Protein AF-A0A368LHA2-F1 (afdb_monomer_lite)

Organism: NCBI:txid673372

Radius of gyration: 25.34 Å; chains: 1; bounding box: 66×36×79 Å

pLDDT: mean 73.06, std 20.91, range [25.22, 96.25]

Sequence (315 aa):
MRYFFTMACIIWTFSPPAYSVEMVDNSHNTLGVKIYSWVGAKHDIASYQYDQNFVPINKSNNKEKPLSAKAEEKGTLPTPTAEWMVNEPAAWHIVIAVPTWFTKGTQIPKLNIPNLITTQRALTPNKMSNRVNGQTWTYQLWDIPLFMTQDGLYHIPSMPIDVHVADPKGGEPHTIRLWTKEEWVGVKYPTEQLSSSSHWIAAPKASLNEDWQVSQSSLHVGDSITRTITLRAQDTLAVMLPNPSDVILNEAYQAYVSPSQKQDSQDRGIFSASRIEKTTYVLQKGGINVSSCWGALVEHTVAIIRIVAFASKDI

Secondary structure (DSSP, 8-state):
-----------EEEPPP---PPP------TT--EEEEEEEESS-GGGSEE-TT--EEEEETTEEEE--PPP--BTBSPPPSEEEETT-EEEEEEEEEESS-B-S--B-PPP--TTEEE--TT-PPEEEEEEETTEEEEEEEEEEEEEE-SSEEEEE---EEEEEE--TTS-SPEEEEEEPPPEEEEEE-SSTT--TTS-EEE-SSEEEEEEEEES-SS--TT-EEEEEEEEEEESS-TTTSPP------BTTEEEEEPPPEEEEEEETTEEEEEEEEEEEEEE--S---HHHHHHHHHTT-----EEEEE-----

Structure (mmCIF, N/CA/C/O backbone):
data_AF-A0A368LHA2-F1
#
_entry.id   AF-A0A368LHA2-F1
#
loop_
_atom_site.group_PDB
_atom_site.id
_atom_site.type_symbol
_atom_site.label_atom_id
_atom_site.label_alt_id
_atom_site.label_comp_id
_atom_site.label_asym_id
_atom_site.label_entity_id
_atom_site.label_seq_id
_atom_site.pdbx_PDB_ins_code
_atom_site.Cartn_x
_atom_site.Cartn_y
_atom_site.Cartn_z
_atom_site.occupancy
_atom_site.B_iso_or_equiv
_atom_site.auth_seq_id
_atom_site.auth_comp_id
_atom_site.auth_asym_id
_atom_site.auth_atom_id
_atom_site.pdbx_PDB_model_num
ATOM 1 N N . MET A 1 1 ? 26.666 13.762 -21.390 1.00 31.00 1 MET A N 1
ATOM 2 C CA . MET A 1 1 ? 25.841 14.936 -21.751 1.00 31.00 1 MET A CA 1
ATOM 3 C C . MET A 1 1 ? 24.450 14.658 -21.187 1.00 31.00 1 MET A C 1
ATOM 5 O O . MET A 1 1 ? 23.898 13.624 -21.527 1.00 31.00 1 MET A O 1
ATOM 9 N N . ARG A 1 2 ? 23.956 15.445 -20.218 1.00 25.22 2 ARG A N 1
ATOM 10 C CA . ARG A 1 2 ? 22.624 15.230 -19.614 1.00 25.22 2 ARG A CA 1
ATOM 11 C C . ARG A 1 2 ? 21.574 15.816 -20.556 1.00 25.22 2 ARG A C 1
ATOM 13 O O . ARG A 1 2 ? 21.548 17.031 -20.724 1.00 25.22 2 ARG A O 1
ATOM 20 N N . TYR A 1 3 ? 20.749 14.976 -21.167 1.00 33.25 3 TYR A N 1
ATOM 21 C CA . TYR A 1 3 ? 19.630 15.423 -21.993 1.00 33.25 3 TYR A CA 1
ATOM 22 C C . TYR A 1 3 ? 18.347 15.324 -21.171 1.00 33.25 3 TYR A C 1
ATOM 24 O O . TYR A 1 3 ? 17.948 14.236 -20.771 1.00 33.25 3 TYR A O 1
ATOM 32 N N . PHE A 1 4 ? 17.725 16.466 -20.885 1.00 26.06 4 PHE A N 1
ATOM 33 C CA . PHE A 1 4 ? 16.401 16.511 -20.274 1.00 26.06 4 PHE A CA 1
ATOM 34 C C . PHE A 1 4 ? 15.361 16.380 -21.388 1.00 26.06 4 PHE A C 1
ATOM 36 O O . PHE A 1 4 ? 15.166 17.317 -22.158 1.00 26.06 4 PHE A O 1
ATOM 43 N N . PHE A 1 5 ? 14.706 15.225 -21.487 1.00 31.03 5 PHE A N 1
ATOM 44 C CA . PHE A 1 5 ? 13.494 15.093 -22.290 1.00 31.03 5 PHE A CA 1
ATOM 45 C C . PHE A 1 5 ? 12.286 15.416 -21.412 1.00 31.03 5 PHE A C 1
ATOM 47 O O . PHE A 1 5 ? 12.008 14.728 -20.430 1.00 31.03 5 PHE A O 1
ATOM 54 N N . THR A 1 6 ? 11.566 16.480 -21.759 1.00 27.31 6 THR A N 1
ATOM 55 C CA . THR A 1 6 ? 10.277 16.799 -21.144 1.00 27.31 6 THR A CA 1
ATOM 56 C C . THR A 1 6 ? 9.224 15.909 -21.796 1.00 27.31 6 THR A C 1
ATOM 58 O O . THR A 1 6 ? 8.762 16.181 -22.901 1.00 27.31 6 THR A O 1
ATOM 61 N N . MET A 1 7 ? 8.885 14.801 -21.143 1.00 34.41 7 MET A N 1
ATOM 62 C CA . MET A 1 7 ? 7.824 13.908 -21.601 1.00 34.41 7 MET A CA 1
ATOM 63 C C . MET A 1 7 ? 6.475 14.639 -21.534 1.00 34.41 7 MET A C 1
ATOM 65 O O . MET A 1 7 ? 6.160 15.270 -20.521 1.00 34.41 7 MET A O 1
ATOM 69 N N . ALA A 1 8 ? 5.683 14.572 -22.608 1.00 29.70 8 ALA A N 1
ATOM 70 C CA . ALA A 1 8 ? 4.326 15.109 -22.634 1.00 29.70 8 ALA A CA 1
ATOM 71 C C . ALA A 1 8 ? 3.442 14.288 -21.682 1.00 29.70 8 ALA A C 1
ATOM 73 O O . ALA A 1 8 ? 2.913 13.234 -22.028 1.00 29.70 8 ALA A O 1
ATOM 74 N N . CYS A 1 9 ? 3.338 14.761 -20.445 1.00 33.78 9 CYS A N 1
ATOM 75 C CA . CYS A 1 9 ? 2.480 14.201 -19.421 1.00 33.78 9 CYS A CA 1
ATOM 76 C C . CYS A 1 9 ? 1.053 14.706 -19.664 1.00 33.78 9 CYS A C 1
ATOM 78 O O . CYS A 1 9 ? 0.768 15.883 -19.441 1.00 33.78 9 CYS A O 1
ATOM 80 N N . ILE A 1 10 ? 0.153 13.844 -20.143 1.00 37.38 10 ILE A N 1
ATOM 81 C CA . ILE A 1 10 ? -1.279 14.159 -20.113 1.00 37.38 10 ILE A CA 1
ATOM 82 C C . ILE A 1 10 ? -1.743 13.904 -18.683 1.00 37.38 10 ILE A C 1
ATOM 84 O O . ILE A 1 10 ? -2.081 12.777 -18.328 1.00 37.38 10 ILE A O 1
ATOM 88 N N . ILE A 1 11 ? -1.690 14.952 -17.863 1.00 35.47 11 ILE A N 1
ATOM 89 C CA . ILE A 1 11 ? -2.175 14.931 -16.486 1.00 35.47 11 ILE A CA 1
ATOM 90 C C . ILE A 1 11 ? -3.696 15.006 -16.542 1.00 35.47 11 ILE A C 1
ATOM 92 O O . ILE A 1 11 ? -4.266 16.057 -16.831 1.00 35.47 11 ILE A O 1
ATOM 96 N N . TRP A 1 12 ? -4.353 13.893 -16.248 1.00 39.59 12 TRP A N 1
ATOM 97 C CA . TRP A 1 12 ? -5.770 13.915 -15.916 1.00 39.59 12 TRP A CA 1
ATOM 98 C C . TRP A 1 12 ? -5.893 14.163 -14.422 1.00 39.59 12 TRP A C 1
ATOM 100 O O . TRP A 1 12 ? -5.364 13.375 -13.643 1.00 39.59 12 TRP A O 1
ATOM 110 N N . THR A 1 13 ? -6.554 15.251 -14.033 1.00 34.59 13 THR A N 1
ATOM 111 C CA . THR A 1 13 ? -6.922 15.517 -12.643 1.00 34.59 13 THR A CA 1
ATOM 112 C C . THR A 1 13 ? -8.331 14.992 -12.406 1.00 34.59 13 THR A C 1
ATOM 114 O O . THR A 1 13 ? -9.313 15.561 -12.878 1.00 34.59 13 THR A O 1
ATOM 117 N N . PHE A 1 14 ? -8.442 13.892 -11.669 1.00 40.28 14 PHE A N 1
ATOM 118 C CA . PHE A 1 14 ? -9.734 13.408 -11.190 1.00 40.28 14 PHE A CA 1
ATOM 119 C C . PHE A 1 14 ? -9.928 13.839 -9.739 1.00 40.28 14 PHE A C 1
ATOM 121 O O . PHE A 1 14 ? -8.996 13.801 -8.931 1.00 40.28 14 PHE A O 1
ATOM 128 N N . SER A 1 15 ? -11.140 14.296 -9.417 1.00 35.03 15 SER A N 1
ATOM 129 C CA . SER A 1 15 ? -11.523 14.492 -8.021 1.00 35.03 15 SER A CA 1
ATOM 130 C C . SER A 1 15 ? -11.542 13.116 -7.351 1.00 35.03 15 SER A C 1
ATOM 132 O O . SER A 1 15 ? -12.084 12.195 -7.970 1.00 35.03 15 SER A O 1
ATOM 134 N N . PRO A 1 16 ? -10.966 12.957 -6.144 1.00 41.00 16 PRO A N 1
ATOM 135 C CA . PRO A 1 16 ? -11.084 11.706 -5.412 1.00 41.00 16 PRO A CA 1
ATOM 136 C C . PRO A 1 16 ? -12.566 11.337 -5.309 1.00 41.00 16 PRO A C 1
ATOM 138 O O . PRO A 1 16 ? -13.405 12.237 -5.146 1.00 41.00 16 PRO A O 1
ATOM 141 N N . PRO A 1 17 ? -12.911 10.052 -5.446 1.00 42.66 17 PRO A N 1
ATOM 142 C CA . PRO A 1 17 ? -14.299 9.649 -5.413 1.00 42.66 17 PRO A CA 1
ATOM 143 C C . PRO A 1 17 ? -14.968 10.087 -4.114 1.00 42.66 17 PRO A C 1
ATOM 145 O O . PRO A 1 17 ? -14.353 10.159 -3.050 1.00 42.66 17 PRO A O 1
ATOM 148 N N . ALA A 1 18 ? -16.250 10.432 -4.211 1.00 36.88 18 ALA A N 1
ATOM 149 C CA . ALA A 1 18 ? -17.039 10.761 -3.038 1.00 36.88 18 ALA A CA 1
ATOM 150 C C . ALA A 1 18 ? -17.119 9.517 -2.141 1.00 36.88 18 ALA A C 1
ATOM 152 O O . ALA A 1 18 ? -17.765 8.534 -2.491 1.00 36.88 18 ALA A O 1
ATOM 153 N N . TYR A 1 19 ? -16.447 9.558 -0.993 1.00 43.75 19 TYR A N 1
ATOM 154 C CA . TYR A 1 19 ? -16.456 8.464 -0.029 1.00 43.75 19 TYR A CA 1
ATOM 155 C C . TYR A 1 19 ? -17.813 8.388 0.677 1.00 43.75 19 TYR A C 1
ATOM 157 O O . TYR A 1 19 ? -18.268 9.377 1.261 1.00 43.75 19 TYR A O 1
ATOM 165 N N . SER A 1 20 ? -18.438 7.211 0.687 1.00 36.72 20 SER A N 1
ATOM 166 C CA . SER A 1 20 ? -19.465 6.885 1.674 1.00 36.72 20 SER A CA 1
ATOM 167 C C . SER A 1 20 ? -18.874 5.913 2.687 1.00 36.72 20 SER A C 1
ATOM 169 O O . SER A 1 20 ? -18.621 4.759 2.367 1.00 36.72 20 SER A O 1
ATOM 171 N N . VAL A 1 21 ? -18.642 6.381 3.909 1.00 42.34 21 VAL A N 1
ATOM 172 C CA . VAL A 1 21 ? -18.292 5.511 5.038 1.00 42.34 21 VAL A CA 1
ATOM 173 C C . VAL A 1 21 ? -19.596 5.027 5.637 1.00 42.34 21 VAL A C 1
ATOM 175 O O . VAL A 1 21 ? -20.436 5.843 6.008 1.00 42.34 21 VAL A O 1
ATOM 178 N N . GLU A 1 22 ? -19.803 3.717 5.685 1.00 41.38 22 GLU A N 1
ATOM 179 C CA . GLU A 1 22 ? -21.005 3.156 6.286 1.00 41.38 22 GLU A CA 1
ATOM 180 C C . GLU A 1 22 ? -20.710 2.684 7.706 1.00 41.38 22 GLU A C 1
ATOM 182 O O . GLU A 1 22 ? -19.887 1.800 7.939 1.00 41.38 22 GLU A O 1
ATOM 187 N N . MET A 1 23 ? -21.410 3.273 8.673 1.00 39.34 23 MET A N 1
ATOM 188 C CA . MET A 1 23 ? -21.297 2.863 10.065 1.00 39.34 23 MET A CA 1
ATOM 189 C C . MET A 1 23 ? -21.816 1.441 10.268 1.00 39.34 23 MET A C 1
ATOM 191 O O . MET A 1 23 ? -22.842 1.048 9.707 1.00 39.34 23 MET A O 1
ATOM 195 N N . VAL A 1 24 ? -21.148 0.694 11.142 1.00 43.75 24 VAL A N 1
ATOM 196 C CA . VAL A 1 24 ? -21.745 -0.471 11.795 1.00 43.75 24 VAL A CA 1
ATOM 197 C C . VAL A 1 24 ? -21.610 -0.289 13.283 1.00 43.75 24 VAL A C 1
ATOM 199 O O . VAL A 1 24 ? -20.502 -0.228 13.807 1.00 43.75 24 VAL A O 1
ATOM 202 N N . ASP A 1 25 ? -22.751 -0.208 13.954 1.00 43.41 25 ASP A N 1
ATOM 203 C CA . ASP A 1 25 ? -22.800 -0.396 15.391 1.00 43.41 25 ASP A CA 1
ATOM 204 C C . ASP A 1 25 ? -22.776 -1.900 15.683 1.00 43.41 25 ASP A C 1
ATOM 206 O O . ASP A 1 25 ? -23.749 -2.606 15.432 1.00 43.41 25 ASP A O 1
ATOM 210 N N . ASN A 1 26 ? -21.645 -2.392 16.188 1.00 48.62 26 ASN A N 1
ATOM 211 C CA . ASN A 1 26 ? -21.480 -3.771 16.652 1.00 48.62 26 ASN A CA 1
ATOM 212 C C . ASN A 1 26 ? -21.538 -3.844 18.191 1.00 48.62 26 ASN A C 1
ATOM 214 O O . ASN A 1 26 ? -20.716 -4.499 18.835 1.00 48.62 26 ASN A O 1
ATOM 218 N N . SER A 1 27 ? -22.526 -3.176 18.798 1.00 42.41 27 SER A N 1
ATOM 219 C CA . SER A 1 27 ? -22.753 -3.058 20.251 1.00 42.41 27 SER A CA 1
ATOM 220 C C . SER A 1 27 ? -23.125 -4.359 20.989 1.00 42.41 27 SER A C 1
ATOM 222 O O . SER A 1 27 ? -23.515 -4.322 22.155 1.00 42.41 27 SER A O 1
ATOM 224 N N . HIS A 1 28 ? -22.937 -5.539 20.390 1.00 46.00 28 HIS A N 1
ATOM 225 C CA . HIS A 1 28 ? -23.236 -6.833 21.023 1.00 46.00 28 HIS A CA 1
ATOM 226 C C . HIS A 1 28 ? -22.226 -7.281 22.100 1.00 46.00 28 HIS A C 1
ATOM 228 O O . HIS A 1 28 ? -22.359 -8.376 22.645 1.00 46.00 28 HIS A O 1
ATOM 234 N N . ASN A 1 29 ? -21.228 -6.460 22.440 1.00 54.31 29 ASN A N 1
ATOM 235 C CA . ASN A 1 29 ? -20.247 -6.783 23.474 1.00 54.31 29 ASN A CA 1
ATOM 236 C C . ASN A 1 29 ? -20.564 -6.111 24.823 1.00 54.31 29 ASN A C 1
ATOM 238 O O . ASN A 1 29 ? -20.613 -4.886 24.937 1.00 54.31 29 ASN A O 1
ATOM 242 N N . THR A 1 30 ? -20.672 -6.925 25.875 1.00 55.94 30 THR A N 1
ATOM 243 C CA . THR A 1 30 ? -20.947 -6.524 27.266 1.00 55.94 30 THR A CA 1
ATOM 244 C C . THR A 1 30 ? -19.861 -5.648 27.903 1.00 55.94 30 THR A C 1
ATOM 246 O O . THR A 1 30 ? -20.128 -4.992 28.907 1.00 55.94 30 THR A O 1
ATOM 249 N N . LEU A 1 31 ? -18.656 -5.591 27.325 1.00 69.44 31 LEU A N 1
ATOM 250 C CA . LEU A 1 31 ? -17.546 -4.745 27.789 1.00 69.44 31 LEU A CA 1
ATOM 251 C C . LEU A 1 31 ? -17.513 -3.353 27.134 1.00 69.44 31 LEU A C 1
ATOM 253 O O . LEU A 1 31 ? -16.580 -2.587 27.370 1.00 69.44 31 LEU A O 1
ATOM 257 N N . GLY A 1 32 ? -18.503 -3.018 26.298 1.00 76.56 32 GLY A N 1
ATOM 258 C CA . GLY A 1 32 ? -18.611 -1.702 25.662 1.00 76.56 32 GLY A CA 1
ATOM 259 C C . GLY A 1 32 ? -17.531 -1.412 24.617 1.00 76.56 32 GLY A C 1
ATOM 260 O O . GLY A 1 32 ? -17.339 -0.257 24.252 1.00 76.56 32 GLY A O 1
ATOM 261 N N . VAL A 1 33 ? -16.811 -2.430 24.137 1.00 83.44 33 VAL A N 1
ATOM 262 C CA . VAL A 1 33 ? -15.829 -2.273 23.055 1.00 83.44 33 VAL A CA 1
ATOM 263 C C . VAL A 1 33 ? -16.547 -2.071 21.730 1.00 83.44 33 VAL A C 1
ATOM 265 O O . VAL A 1 33 ? -17.478 -2.811 21.415 1.00 83.44 33 VAL A O 1
ATOM 268 N N . LYS A 1 34 ? -16.084 -1.095 20.952 1.00 82.50 34 LYS A N 1
ATOM 269 C CA . LYS A 1 34 ? -16.661 -0.735 19.656 1.00 82.50 34 LYS A CA 1
ATOM 270 C C . LYS A 1 34 ? -15.646 -0.939 18.541 1.00 82.50 34 LYS A C 1
ATOM 272 O O . LYS A 1 34 ? -14.444 -0.761 18.748 1.00 82.50 34 LYS A O 1
ATOM 277 N N . ILE A 1 35 ? -16.151 -1.280 17.363 1.00 83.56 35 ILE A N 1
ATOM 278 C CA . ILE A 1 35 ? -15.383 -1.352 16.124 1.00 83.56 35 ILE A CA 1
ATOM 279 C C . ILE A 1 35 ? -16.116 -0.582 15.033 1.00 83.56 35 ILE A C 1
ATOM 281 O O . ILE A 1 35 ? -17.335 -0.678 14.922 1.00 83.56 35 ILE A O 1
ATOM 285 N N . TYR A 1 36 ? -15.358 0.142 14.223 1.00 80.75 36 TYR A N 1
ATOM 286 C CA . TYR A 1 36 ? -15.826 0.790 13.008 1.00 80.75 36 TYR A CA 1
ATOM 287 C C . TYR A 1 36 ? -14.874 0.423 11.876 1.00 80.75 36 TYR A C 1
ATOM 289 O O . TYR A 1 36 ? -13.666 0.333 12.100 1.00 80.75 36 TYR A O 1
ATOM 297 N N . SER A 1 37 ? -15.396 0.207 10.672 1.00 83.44 37 SER A N 1
ATOM 298 C CA . SER A 1 37 ? -14.565 -0.117 9.514 1.00 83.44 37 SER A CA 1
ATOM 299 C C . SER A 1 37 ? -15.171 0.391 8.218 1.00 83.44 37 SER A C 1
ATOM 301 O O . SER A 1 37 ? -16.387 0.291 8.063 1.00 83.44 37 SER A O 1
ATOM 303 N N . TRP A 1 38 ? -14.339 0.865 7.295 1.00 81.31 38 TRP A N 1
ATOM 304 C CA . TRP A 1 38 ? -14.767 1.299 5.962 1.00 81.31 38 TRP A CA 1
ATOM 305 C C . TRP A 1 38 ? -13.600 1.352 4.978 1.00 81.31 38 TRP A C 1
ATOM 307 O O . TRP A 1 38 ? -12.440 1.404 5.393 1.00 81.31 38 TRP A O 1
ATOM 317 N N . VAL A 1 39 ? -13.895 1.409 3.682 1.00 82.12 39 VAL A N 1
ATOM 318 C CA . VAL A 1 39 ? -12.925 1.758 2.644 1.00 82.12 39 VAL A CA 1
ATOM 319 C C . VAL A 1 39 ? -12.990 3.241 2.327 1.00 82.12 39 VAL A C 1
ATOM 321 O O . VAL A 1 39 ? -14.046 3.807 2.053 1.00 82.12 39 VAL A O 1
ATOM 324 N N . GLY A 1 40 ? -11.836 3.895 2.367 1.00 77.31 40 GLY A N 1
ATOM 325 C CA . GLY A 1 40 ? -11.707 5.323 2.112 1.00 77.31 40 GLY A CA 1
ATOM 326 C C . GLY A 1 40 ? -10.385 5.672 1.448 1.00 77.31 40 GLY A C 1
ATOM 327 O O . GLY A 1 40 ? -9.568 4.793 1.163 1.00 77.31 40 GLY A O 1
ATOM 328 N N . ALA A 1 41 ? -10.207 6.971 1.183 1.00 73.75 41 ALA A N 1
ATOM 329 C CA . ALA A 1 41 ? -8.951 7.563 0.722 1.00 73.75 41 ALA A CA 1
ATOM 330 C C . ALA A 1 41 ? -7.782 6.990 1.516 1.00 73.75 41 ALA A C 1
ATOM 332 O O . ALA A 1 41 ? -7.860 6.941 2.745 1.00 73.75 41 ALA A O 1
ATOM 333 N N . LYS A 1 42 ? -6.657 6.679 0.867 1.00 68.81 42 LYS A N 1
ATOM 334 C CA . LYS A 1 42 ? -5.398 6.524 1.599 1.00 68.81 42 LYS A CA 1
ATOM 335 C C . LYS A 1 42 ? -4.964 7.895 2.145 1.00 68.81 42 LYS A C 1
ATOM 337 O O . LYS A 1 42 ? -4.172 8.610 1.539 1.00 68.81 42 LYS A O 1
ATOM 342 N N . HIS A 1 43 ? -5.538 8.282 3.275 1.00 65.69 43 HIS A N 1
ATOM 343 C CA . HIS A 1 43 ? -5.209 9.455 4.081 1.00 65.69 43 HIS A CA 1
ATOM 344 C C . HIS A 1 43 ? -4.943 8.992 5.510 1.00 65.69 43 HIS A C 1
ATOM 346 O O . HIS A 1 43 ? -5.422 7.930 5.905 1.00 65.69 43 HIS A O 1
ATOM 352 N N . ASP A 1 44 ? -4.197 9.785 6.280 1.00 60.72 44 ASP A N 1
ATOM 353 C CA . ASP A 1 44 ? -3.989 9.489 7.695 1.00 60.72 44 ASP A CA 1
ATOM 354 C C . ASP A 1 44 ? -5.340 9.500 8.414 1.00 60.72 44 ASP A C 1
ATOM 356 O O . ASP A 1 44 ? -5.978 10.546 8.561 1.00 60.72 44 ASP A O 1
ATOM 360 N N . ILE A 1 45 ? -5.787 8.335 8.871 1.00 64.50 45 ILE A N 1
ATOM 361 C CA . ILE A 1 45 ? -7.041 8.183 9.610 1.00 64.50 45 ILE A CA 1
ATOM 362 C C . ILE A 1 45 ? -7.080 9.026 10.888 1.00 64.50 45 ILE A C 1
ATOM 364 O O . ILE A 1 45 ? -8.159 9.388 11.365 1.00 64.50 45 ILE A O 1
ATOM 368 N N . ALA A 1 46 ? -5.915 9.383 11.438 1.00 57.22 46 ALA A N 1
ATOM 369 C CA . ALA A 1 46 ? -5.824 10.269 12.589 1.00 57.22 46 ALA A CA 1
ATOM 370 C C . ALA A 1 46 ? -6.210 11.720 12.255 1.00 57.22 46 ALA A C 1
ATOM 372 O O . ALA A 1 46 ? -6.579 12.464 13.160 1.00 57.22 46 ALA A O 1
ATOM 373 N N . SER A 1 47 ? -6.173 12.122 10.979 1.00 58.75 47 SER A N 1
ATOM 374 C CA . SER A 1 47 ? -6.597 13.461 10.544 1.00 58.75 47 SER A CA 1
ATOM 375 C C . SER A 1 47 ? -8.122 13.624 10.455 1.00 58.75 47 SER A C 1
ATOM 377 O O . SER A 1 47 ? -8.624 14.752 10.416 1.00 58.75 47 SER A O 1
ATOM 379 N N . TYR A 1 48 ? -8.877 12.517 10.445 1.00 63.28 48 TYR A N 1
ATOM 380 C CA . TYR A 1 48 ? -10.333 12.570 10.352 1.00 63.28 48 TYR A CA 1
ATOM 381 C C . TYR A 1 48 ? -10.929 13.270 11.575 1.00 63.28 48 TYR A C 1
ATOM 383 O O . TYR A 1 48 ? -10.459 13.138 12.704 1.00 63.28 48 TYR A O 1
ATOM 391 N N . GLN A 1 49 ? -11.998 14.028 11.338 1.00 63.38 49 GLN A N 1
ATOM 392 C CA . GLN A 1 49 ? -12.802 14.583 12.417 1.00 63.38 49 GLN A CA 1
ATOM 393 C C . GLN A 1 49 ? -13.747 13.502 12.922 1.00 63.38 49 GLN A C 1
ATOM 395 O O . GLN A 1 49 ? -14.345 12.767 12.137 1.00 63.38 49 GLN A O 1
ATOM 400 N N . TYR A 1 50 ? -13.901 13.441 14.234 1.00 68.31 50 TYR A N 1
ATOM 401 C CA . TYR A 1 50 ? -14.751 12.476 14.903 1.00 68.31 50 TYR A CA 1
ATOM 402 C C . TYR A 1 50 ? -15.792 13.218 15.733 1.00 68.31 50 TYR A C 1
ATOM 404 O O . TYR A 1 50 ? -15.492 14.259 16.322 1.00 68.31 50 TYR A O 1
ATOM 412 N N . ASP A 1 51 ? -17.014 12.697 15.772 1.00 64.50 51 ASP A N 1
ATOM 413 C CA . ASP A 1 51 ? -18.020 13.188 16.700 1.00 64.50 51 ASP A CA 1
ATOM 414 C C . ASP A 1 51 ? -17.677 12.792 18.148 1.00 64.50 51 ASP A C 1
ATOM 416 O O . ASP A 1 51 ? -16.677 12.135 18.454 1.00 64.50 51 ASP A O 1
ATOM 420 N N . GLN A 1 52 ? -18.554 13.178 19.067 1.00 61.25 52 GLN A N 1
ATOM 421 C CA . GLN A 1 52 ? -18.413 12.918 20.501 1.00 61.25 52 GLN A CA 1
ATOM 422 C C . GLN A 1 52 ? -18.395 11.415 20.832 1.00 61.25 52 GLN A C 1
ATOM 424 O O . GLN A 1 52 ? -17.849 11.025 21.856 1.00 61.25 52 GLN A O 1
ATOM 429 N N . ASN A 1 53 ? -18.967 10.569 19.972 1.00 57.84 53 ASN A N 1
ATOM 430 C CA . ASN A 1 53 ? -19.003 9.111 20.093 1.00 57.84 53 ASN A CA 1
ATOM 431 C C . ASN A 1 53 ? -17.900 8.414 19.278 1.00 57.84 53 ASN A C 1
ATOM 433 O O . ASN A 1 53 ? -17.882 7.181 19.189 1.00 57.84 53 ASN A O 1
ATOM 437 N N . PHE A 1 54 ? -16.979 9.198 18.716 1.00 59.19 54 PHE A N 1
ATOM 438 C CA . PHE A 1 54 ? -15.910 8.770 17.827 1.00 59.19 54 PHE A CA 1
ATOM 439 C C . PHE A 1 54 ? -16.359 8.095 16.535 1.00 59.19 54 PHE A C 1
ATOM 441 O O . PHE A 1 54 ? -15.668 7.245 15.975 1.00 59.19 54 PHE A O 1
ATOM 448 N N . VAL A 1 55 ? -17.502 8.532 16.026 1.00 59.69 55 VAL A N 1
ATOM 449 C CA . VAL A 1 55 ? -17.910 8.289 14.650 1.00 59.69 55 VAL A CA 1
ATOM 450 C C . VAL A 1 55 ? -17.176 9.284 13.748 1.00 59.69 55 VAL A C 1
ATOM 452 O O . VAL A 1 55 ? -17.259 10.487 14.005 1.00 59.69 55 VAL A O 1
ATOM 455 N N . PRO A 1 56 ? -16.471 8.843 12.691 1.00 56.66 56 PRO A N 1
ATOM 456 C CA . PRO A 1 56 ? -15.889 9.767 11.726 1.00 56.66 56 PRO A CA 1
ATOM 457 C C . PRO A 1 56 ? -16.994 10.588 11.038 1.00 56.66 56 PRO A C 1
ATOM 459 O O . PRO A 1 56 ? -18.002 10.050 10.575 1.00 56.66 56 PRO A O 1
ATOM 462 N N . ILE A 1 57 ? -16.809 11.906 10.966 1.00 59.66 57 ILE A N 1
ATOM 463 C CA . ILE A 1 57 ? -17.767 12.865 10.399 1.00 59.66 57 ILE A CA 1
ATOM 464 C C . ILE A 1 57 ? -17.106 13.740 9.336 1.00 59.66 57 ILE A C 1
ATOM 466 O O . ILE A 1 57 ? -15.918 14.050 9.407 1.00 59.66 57 ILE A O 1
ATOM 470 N N . ASN A 1 58 ? -17.899 14.200 8.365 1.00 50.53 58 ASN A N 1
ATOM 471 C CA . ASN A 1 58 ? -17.464 15.217 7.409 1.00 50.53 58 ASN A CA 1
ATOM 472 C C . ASN A 1 58 ? -18.095 16.576 7.766 1.00 50.53 58 ASN A C 1
ATOM 474 O O . ASN A 1 58 ? -19.316 16.671 7.913 1.00 50.53 58 ASN A O 1
ATOM 478 N N . LYS A 1 59 ? -17.284 17.639 7.890 1.00 41.62 59 LYS A N 1
ATOM 479 C CA . LYS A 1 59 ? -17.772 19.019 8.058 1.00 41.62 59 LYS A CA 1
ATOM 480 C C . LYS A 1 59 ? -18.039 19.637 6.688 1.00 41.62 59 LYS A C 1
ATOM 482 O O . LYS A 1 59 ? -17.226 20.376 6.145 1.00 41.62 59 LYS A O 1
ATOM 487 N N . SER A 1 60 ? -19.217 19.362 6.138 1.00 40.88 60 SER A N 1
ATOM 488 C CA . SER A 1 60 ? -19.748 20.092 4.986 1.00 40.88 60 SER A CA 1
ATOM 489 C C . SER A 1 60 ? -20.711 21.174 5.487 1.00 40.88 60 SER A C 1
ATOM 491 O O . SER A 1 60 ? -21.691 20.869 6.162 1.00 40.88 60 SER A O 1
ATOM 493 N N . ASN A 1 61 ? -20.434 22.449 5.185 1.00 34.78 61 ASN A N 1
ATOM 494 C CA . ASN A 1 61 ? -21.322 23.589 5.470 1.00 34.78 61 ASN A CA 1
ATOM 495 C C . ASN A 1 61 ? -21.819 23.690 6.933 1.00 34.78 61 ASN A C 1
ATOM 497 O O . ASN A 1 61 ? -23.024 23.791 7.168 1.00 34.78 61 ASN A O 1
ATOM 501 N N . ASN A 1 62 ? -20.909 23.670 7.921 1.00 39.06 62 ASN A N 1
ATOM 502 C CA . ASN A 1 62 ? -21.224 23.803 9.360 1.00 39.06 62 ASN A CA 1
ATOM 503 C C . ASN A 1 62 ? -22.266 22.804 9.903 1.00 39.06 62 ASN A C 1
ATOM 505 O O . ASN A 1 62 ? -22.866 23.037 10.951 1.00 39.06 62 ASN A O 1
ATOM 509 N N . LYS A 1 63 ? -22.476 21.678 9.217 1.00 36.62 63 LYS A N 1
ATOM 510 C CA . LYS A 1 63 ? -23.310 20.578 9.696 1.00 36.62 63 LYS A CA 1
ATOM 511 C C . LYS A 1 63 ? -22.442 19.341 9.856 1.00 36.62 63 LYS A C 1
ATOM 513 O O . LYS A 1 63 ? -21.769 18.922 8.918 1.00 36.62 63 LYS A O 1
ATOM 518 N N . GLU A 1 64 ? -22.461 18.771 11.053 1.00 41.16 64 GLU A N 1
ATOM 519 C CA . GLU A 1 64 ? -21.913 17.443 11.303 1.00 41.16 64 GLU A CA 1
ATOM 520 C C . GLU A 1 64 ? -22.882 16.441 10.680 1.00 41.16 64 GLU A C 1
ATOM 522 O O . GLU A 1 64 ? -24.039 16.340 11.091 1.00 41.16 64 GLU A O 1
ATOM 527 N N . LYS A 1 65 ? -22.443 15.751 9.627 1.00 40.06 65 LYS A N 1
ATOM 528 C CA . LYS A 1 65 ? -23.201 14.646 9.050 1.00 40.06 65 LYS A CA 1
ATOM 529 C C . LYS A 1 65 ? -22.368 13.376 9.210 1.00 40.06 65 LYS A C 1
ATOM 531 O O . LYS A 1 65 ? -21.199 13.392 8.805 1.00 40.06 65 LYS A O 1
ATOM 536 N N . PRO A 1 6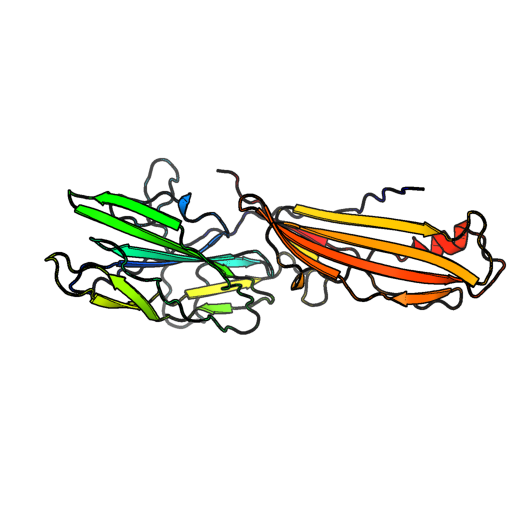6 ? -22.947 12.288 9.754 1.00 44.50 66 PRO A N 1
ATOM 537 C CA . PRO A 1 66 ? -22.354 10.972 9.607 1.00 44.50 66 PRO A CA 1
ATOM 538 C C . PRO A 1 66 ? -22.085 10.749 8.126 1.00 44.50 66 PRO A C 1
ATOM 540 O O . PRO A 1 66 ? -22.921 11.079 7.273 1.00 44.50 66 PRO A O 1
ATOM 543 N N . LEU A 1 67 ? -20.918 10.215 7.810 1.00 52.56 67 LEU A N 1
ATOM 544 C CA . LEU A 1 67 ? -20.704 9.685 6.477 1.00 52.56 67 LEU A CA 1
ATOM 545 C C . LEU A 1 67 ? -21.812 8.634 6.229 1.00 52.56 67 LEU A C 1
ATOM 547 O O . LEU A 1 67 ? -22.130 7.846 7.119 1.00 52.56 67 LEU A O 1
ATOM 551 N N . SER A 1 68 ? -22.519 8.724 5.099 1.00 42.06 68 SER A N 1
ATOM 552 C CA . SER A 1 68 ? -23.733 7.928 4.854 1.00 42.06 68 SER A CA 1
ATOM 553 C C . SER A 1 68 ? -23.643 7.178 3.534 1.00 42.06 68 SER A C 1
ATOM 555 O O . SER A 1 68 ? -23.419 7.820 2.506 1.00 42.06 68 SER A O 1
ATOM 557 N N . ALA A 1 69 ? -23.928 5.875 3.549 1.00 38.19 69 ALA A N 1
ATOM 558 C CA . ALA A 1 69 ? -24.263 5.102 2.356 1.00 38.19 69 ALA A CA 1
ATOM 559 C C . ALA A 1 69 ? -25.687 5.436 1.881 1.00 38.19 69 ALA A C 1
ATOM 561 O O . ALA A 1 69 ? -26.591 5.672 2.689 1.00 38.19 69 ALA A O 1
ATOM 562 N N . LYS A 1 70 ? -25.901 5.457 0.562 1.00 34.06 70 LYS A N 1
ATOM 563 C CA . LYS A 1 70 ? -27.252 5.300 0.009 1.00 34.06 70 LYS A CA 1
ATOM 564 C C . LYS A 1 70 ? -27.656 3.840 0.223 1.00 34.06 70 LYS A C 1
ATOM 566 O O . LYS A 1 70 ? -26.917 2.948 -0.171 1.00 34.06 70 LYS A O 1
ATOM 571 N N . ALA A 1 71 ? -28.801 3.615 0.860 1.00 31.17 71 ALA A N 1
ATOM 572 C CA . ALA A 1 71 ? -29.379 2.283 0.993 1.00 31.17 71 AL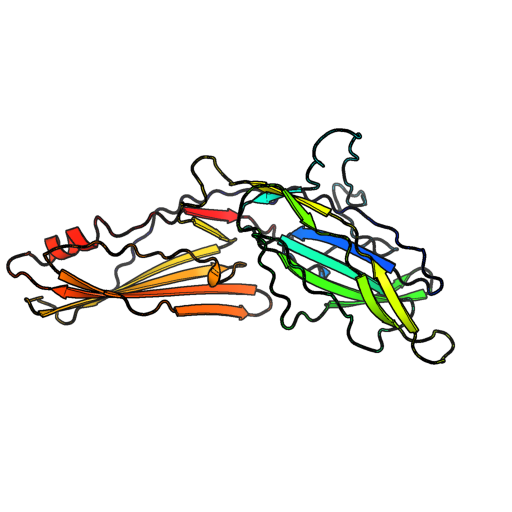A A CA 1
ATOM 573 C C . ALA A 1 71 ? -29.809 1.754 -0.382 1.00 31.17 71 ALA A C 1
ATOM 575 O O . ALA A 1 71 ? -30.349 2.521 -1.184 1.00 31.17 71 ALA A O 1
ATOM 576 N N . GLU A 1 72 ? -29.614 0.459 -0.622 1.00 38.97 72 GLU A N 1
ATOM 577 C CA . GLU A 1 72 ? -30.082 -0.203 -1.835 1.00 38.97 72 GLU A CA 1
ATOM 578 C C . GLU A 1 72 ? -31.218 -1.195 -1.620 1.00 38.97 72 GLU A C 1
ATOM 580 O O . GLU A 1 72 ? -31.310 -1.916 -0.625 1.00 38.97 72 GLU A O 1
ATOM 585 N N . GLU A 1 73 ? -32.075 -1.197 -2.635 1.00 32.88 73 GLU A N 1
ATOM 586 C CA . GLU A 1 73 ? -33.261 -2.008 -2.843 1.00 32.88 73 GLU A CA 1
ATOM 587 C C . GLU A 1 73 ? -32.863 -3.422 -3.316 1.00 32.88 73 GLU A C 1
A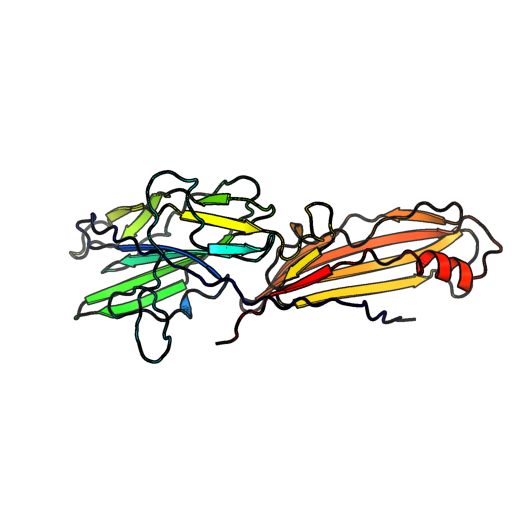TOM 589 O O . GLU A 1 73 ? -32.000 -3.600 -4.174 1.00 32.88 73 GLU A O 1
ATOM 594 N N . LYS A 1 74 ? -33.486 -4.458 -2.743 1.00 30.62 74 LYS A N 1
ATOM 595 C CA . LYS A 1 74 ? -33.189 -5.875 -3.026 1.00 30.62 74 LYS A CA 1
ATOM 596 C C . LYS A 1 74 ? -33.470 -6.241 -4.492 1.00 30.62 74 LYS A C 1
ATOM 598 O O . LYS A 1 74 ? -34.625 -6.204 -4.905 1.00 30.62 74 LYS A O 1
ATOM 603 N N . GLY A 1 75 ? -32.464 -6.749 -5.213 1.00 37.53 75 GLY A N 1
ATOM 604 C CA . GLY A 1 75 ? -32.671 -7.514 -6.458 1.00 37.53 75 GLY A CA 1
ATOM 605 C C . GLY A 1 75 ? -31.600 -7.377 -7.547 1.00 37.53 75 GLY A C 1
ATOM 606 O O . GLY A 1 75 ? -31.589 -8.184 -8.473 1.00 37.53 75 GLY A O 1
ATOM 607 N N . THR A 1 76 ? -30.690 -6.413 -7.427 1.00 42.25 76 THR A N 1
ATOM 608 C CA . THR A 1 76 ? -29.619 -6.124 -8.401 1.00 42.25 76 THR A CA 1
ATOM 609 C C . THR A 1 76 ? -28.256 -6.490 -7.790 1.00 42.25 76 THR A C 1
ATOM 611 O O . THR A 1 76 ? -28.164 -6.644 -6.572 1.00 42.25 76 THR A O 1
ATOM 614 N N . LEU A 1 77 ? -27.202 -6.687 -8.602 1.00 48.84 77 LEU A N 1
ATOM 615 C CA . LEU A 1 77 ? -25.814 -6.762 -8.100 1.00 48.84 77 LEU A CA 1
ATOM 616 C C . LEU A 1 77 ? -25.594 -5.641 -7.065 1.00 48.84 77 LEU A C 1
ATOM 618 O O . LEU A 1 77 ? -26.064 -4.536 -7.333 1.00 48.84 77 LEU A O 1
ATOM 622 N N . PRO A 1 78 ? -24.936 -5.900 -5.918 1.00 57.38 78 PRO A N 1
ATOM 623 C CA . PRO A 1 78 ? -24.803 -4.890 -4.873 1.00 57.38 78 PRO A CA 1
ATOM 624 C C . PRO A 1 78 ? -24.147 -3.638 -5.458 1.00 57.38 78 PRO A C 1
ATOM 626 O O . PRO A 1 78 ? -23.061 -3.734 -6.037 1.00 57.38 78 PRO A O 1
ATOM 629 N N . THR A 1 79 ? -24.800 -2.478 -5.354 1.00 56.16 79 THR A N 1
ATOM 630 C CA . THR A 1 79 ? -24.201 -1.235 -5.839 1.00 56.16 79 THR A CA 1
ATOM 631 C C . THR A 1 79 ? -22.983 -0.905 -5.003 1.00 56.16 79 THR A C 1
ATOM 633 O O . THR A 1 79 ? -23.032 -0.973 -3.770 1.00 56.16 79 THR A O 1
ATOM 636 N N . PRO A 1 80 ? -21.876 -0.538 -5.664 1.00 58.84 80 PRO A N 1
ATOM 637 C CA . PRO A 1 80 ? -20.671 -0.142 -4.969 1.00 58.84 80 PRO A CA 1
ATOM 638 C C . PRO A 1 80 ? -20.943 1.049 -4.048 1.00 58.84 80 PRO A C 1
ATOM 640 O O . PRO A 1 80 ? -21.560 2.037 -4.452 1.00 58.84 80 PRO A O 1
ATOM 643 N N . THR A 1 81 ? -20.441 0.977 -2.816 1.00 57.62 81 THR A N 1
ATOM 644 C CA . THR A 1 81 ? -20.525 2.087 -1.854 1.00 57.62 81 THR A CA 1
ATOM 645 C C . THR A 1 81 ? -19.710 3.289 -2.340 1.00 57.62 81 THR A C 1
ATOM 647 O O . THR A 1 81 ? -20.100 4.438 -2.149 1.00 57.62 81 THR A O 1
ATOM 650 N N . ALA A 1 82 ? -18.613 3.034 -3.057 1.00 61.97 82 ALA A N 1
ATOM 651 C CA . ALA A 1 82 ? -17.804 4.038 -3.733 1.00 61.97 82 ALA A CA 1
ATOM 652 C C . ALA A 1 82 ? -17.215 3.489 -5.042 1.00 61.97 82 ALA A C 1
ATOM 654 O O . ALA A 1 82 ? -16.955 2.289 -5.167 1.00 61.97 82 ALA A O 1
ATOM 655 N N . GLU A 1 83 ? -16.973 4.380 -6.005 1.00 70.81 83 GLU A N 1
ATOM 656 C CA . GLU A 1 83 ? -16.252 4.065 -7.242 1.00 70.81 83 GLU A CA 1
ATOM 657 C C . GLU A 1 83 ? -14.793 4.497 -7.123 1.00 70.81 83 GLU A C 1
ATOM 659 O O . GLU A 1 83 ? -14.535 5.643 -6.804 1.00 70.81 83 GLU A O 1
ATOM 664 N N . TRP A 1 84 ? -13.845 3.630 -7.433 1.00 82.75 84 TRP A N 1
ATOM 665 C CA . TRP A 1 84 ? -12.410 3.899 -7.398 1.00 82.75 84 TRP A CA 1
ATOM 666 C C . TRP A 1 84 ? -11.795 3.730 -8.775 1.00 82.75 84 TRP A C 1
ATOM 668 O O . TRP A 1 84 ? -12.351 3.040 -9.635 1.00 82.75 84 TRP A O 1
ATOM 678 N N . MET A 1 85 ? -10.624 4.319 -8.990 1.00 86.19 85 MET A N 1
ATOM 679 C CA . MET A 1 85 ? -9.852 4.021 -10.186 1.00 86.19 85 MET A CA 1
ATOM 680 C C . MET A 1 85 ? -8.926 2.831 -9.955 1.00 86.19 85 MET A C 1
ATOM 682 O O . MET A 1 85 ? -8.397 2.617 -8.865 1.00 86.19 85 MET A O 1
ATOM 686 N N . VAL A 1 86 ? -8.705 2.045 -11.007 1.00 88.94 86 VAL A N 1
ATOM 687 C CA . VAL A 1 86 ? -7.697 0.976 -10.990 1.00 88.94 86 VAL A CA 1
ATOM 688 C C . VAL A 1 86 ? -6.353 1.535 -10.494 1.00 88.94 86 VAL A C 1
ATOM 690 O O . VAL A 1 86 ? -5.959 2.639 -10.849 1.00 88.94 86 VAL A O 1
ATOM 693 N N . ASN A 1 87 ? -5.633 0.790 -9.660 1.00 88.88 87 ASN A N 1
ATOM 694 C CA . ASN A 1 87 ? -4.361 1.181 -9.038 1.00 88.88 87 ASN A CA 1
ATOM 695 C C . ASN A 1 87 ? -4.393 2.454 -8.168 1.00 88.88 87 ASN A C 1
ATOM 697 O O . ASN A 1 87 ? -3.347 2.825 -7.631 1.00 88.88 87 ASN A O 1
ATOM 701 N N . GLU A 1 88 ? -5.541 3.113 -7.995 1.00 85.44 88 GLU A N 1
ATOM 702 C CA . GLU A 1 88 ? -5.678 4.223 -7.057 1.00 85.44 88 GLU A CA 1
ATOM 703 C C . GLU A 1 88 ? -5.481 3.706 -5.624 1.00 85.44 88 GLU A C 1
ATOM 705 O O . GLU A 1 88 ? -6.033 2.660 -5.261 1.00 85.44 88 GLU A O 1
ATOM 710 N N . PRO A 1 89 ? -4.670 4.390 -4.800 1.00 84.56 89 PRO A N 1
ATOM 711 C CA . PRO A 1 89 ? -4.455 3.979 -3.423 1.00 84.56 89 PRO A CA 1
ATOM 712 C C . PRO A 1 89 ? -5.712 4.198 -2.574 1.00 84.56 89 PRO A C 1
ATOM 714 O O . PRO A 1 89 ? -6.044 5.328 -2.211 1.00 84.56 89 PRO A O 1
ATOM 717 N N . ALA A 1 90 ? -6.348 3.100 -2.178 1.00 86.38 90 ALA A N 1
ATOM 718 C CA . ALA A 1 90 ? -7.385 3.070 -1.156 1.00 86.38 90 ALA A CA 1
ATOM 719 C C . ALA A 1 90 ? -6.816 2.591 0.187 1.00 86.38 90 ALA A C 1
ATOM 721 O O . ALA A 1 90 ? -5.695 2.076 0.274 1.00 86.38 90 ALA A O 1
ATOM 722 N N . ALA A 1 91 ? -7.594 2.735 1.254 1.00 86.38 91 ALA A N 1
ATOM 723 C CA . ALA A 1 91 ? -7.293 2.157 2.552 1.00 86.38 91 ALA A CA 1
ATOM 724 C C . ALA A 1 91 ? -8.550 1.556 3.181 1.00 86.38 91 ALA A C 1
ATOM 726 O O . ALA A 1 91 ? -9.635 2.131 3.125 1.00 86.38 91 ALA A O 1
ATOM 727 N N . TRP A 1 92 ? -8.387 0.387 3.794 1.00 88.81 92 TRP A N 1
ATOM 728 C CA . TRP A 1 92 ? -9.356 -0.174 4.716 1.00 88.81 92 TRP A CA 1
ATOM 729 C C . TRP A 1 92 ? -9.028 0.329 6.113 1.00 88.81 92 TRP A C 1
ATOM 731 O O . TRP A 1 92 ? -8.021 -0.048 6.720 1.00 88.81 92 TRP A O 1
ATOM 741 N N . HIS A 1 93 ? -9.878 1.229 6.574 1.00 86.31 93 HIS A N 1
ATOM 742 C CA . HIS A 1 93 ? -9.782 1.887 7.857 1.00 86.31 93 HIS A CA 1
ATOM 743 C C . HIS A 1 93 ? -10.487 1.040 8.905 1.00 86.31 93 HIS A C 1
ATOM 745 O O . HIS A 1 93 ? -11.624 0.619 8.692 1.00 86.31 93 HIS A O 1
ATOM 751 N N . ILE A 1 94 ? -9.835 0.796 10.042 1.00 87.69 94 ILE A N 1
ATOM 752 C CA . ILE A 1 94 ? -10.445 0.107 11.184 1.00 87.69 94 ILE A CA 1
ATOM 753 C C . ILE A 1 94 ? -10.173 0.914 12.446 1.00 87.69 94 ILE A C 1
ATOM 755 O O . ILE A 1 94 ? -9.024 1.116 12.836 1.00 87.69 94 ILE A O 1
ATOM 759 N N . VAL A 1 95 ? -11.237 1.340 13.117 1.00 87.00 95 VAL A N 1
ATOM 760 C CA . VAL A 1 95 ? -11.175 2.047 14.396 1.00 87.00 95 VAL A CA 1
ATOM 761 C C . VAL A 1 95 ? -11.714 1.135 15.480 1.00 87.00 95 VAL A C 1
ATOM 763 O O . VAL A 1 95 ? -12.837 0.648 15.396 1.00 87.00 95 VAL A O 1
ATOM 766 N N . ILE A 1 96 ? -10.919 0.919 16.518 1.00 88.75 96 ILE A N 1
ATOM 767 C CA . ILE A 1 96 ? -11.286 0.101 17.670 1.00 88.75 96 ILE A CA 1
ATOM 768 C C . ILE A 1 96 ? -11.256 0.993 18.898 1.00 88.75 96 ILE A C 1
ATOM 770 O O . ILE A 1 96 ? -10.223 1.598 19.182 1.00 88.75 96 ILE A O 1
ATOM 774 N N . ALA A 1 97 ? -12.362 1.047 19.633 1.00 87.50 97 ALA A N 1
ATOM 775 C CA . ALA A 1 97 ? -12.505 1.856 20.835 1.00 87.50 97 ALA A CA 1
ATOM 776 C C . ALA A 1 97 ? -12.769 0.968 22.050 1.00 87.50 97 ALA A C 1
ATOM 778 O O . ALA A 1 97 ? -13.701 0.162 22.050 1.00 87.50 97 ALA A O 1
ATOM 779 N N . VAL A 1 98 ? -11.973 1.142 23.103 1.00 88.75 98 VAL A N 1
ATOM 780 C CA . VAL A 1 98 ? -12.134 0.427 24.374 1.00 88.75 98 VAL A CA 1
ATOM 781 C C . VAL A 1 98 ? -12.289 1.427 25.522 1.00 88.75 98 VAL A C 1
ATOM 783 O O . VAL A 1 98 ? -11.595 2.444 25.526 1.00 88.75 98 VAL A O 1
ATOM 786 N N . PRO A 1 99 ? -13.144 1.161 26.524 1.00 86.69 99 PRO A N 1
ATOM 787 C CA . PRO A 1 99 ? -13.319 2.053 27.675 1.00 86.69 99 PRO A CA 1
ATOM 788 C C . PRO A 1 99 ? -12.174 1.950 28.704 1.00 86.69 99 PRO A C 1
ATOM 790 O O . PRO A 1 99 ? -12.219 2.592 29.751 1.00 86.69 99 PRO A O 1
ATOM 793 N N . THR A 1 100 ? -11.152 1.128 28.434 1.00 89.69 100 THR A N 1
ATOM 794 C CA . THR A 1 100 ? -9.938 0.969 29.253 1.00 89.69 100 THR A CA 1
ATOM 795 C C . THR A 1 100 ? -8.689 1.142 28.378 1.00 89.69 100 THR A C 1
ATOM 797 O O . THR A 1 100 ? -8.557 2.164 27.707 1.00 89.69 100 THR A O 1
ATOM 800 N N . TRP A 1 101 ? -7.769 0.174 28.354 1.00 91.69 101 TRP A N 1
ATOM 801 C CA . TRP A 1 101 ? -6.572 0.161 27.514 1.00 91.69 101 TRP A CA 1
ATOM 802 C C . TRP A 1 101 ? -6.337 -1.223 26.902 1.00 91.69 101 TRP A C 1
ATOM 804 O O . TRP A 1 101 ? -6.788 -2.250 27.417 1.00 91.69 101 TRP A O 1
ATOM 814 N N . PHE A 1 102 ? -5.600 -1.240 25.792 1.00 93.06 102 PHE A N 1
ATOM 815 C CA . PHE A 1 102 ? -5.176 -2.466 25.120 1.00 93.06 102 PHE A CA 1
ATOM 816 C C . PHE A 1 102 ? -3.987 -3.098 25.849 1.00 93.06 102 PHE A C 1
ATOM 818 O O . PHE A 1 102 ? -3.022 -2.406 26.171 1.00 93.06 102 PHE A O 1
ATOM 825 N N . THR A 1 103 ? -4.029 -4.409 26.081 1.00 93.81 103 THR A N 1
ATOM 826 C CA . THR A 1 103 ? -2.977 -5.141 26.816 1.00 93.81 103 THR A CA 1
ATOM 827 C C . THR A 1 103 ? -2.023 -5.914 25.908 1.00 93.81 103 THR A C 1
ATOM 829 O O . THR A 1 103 ? -0.914 -6.243 26.322 1.00 93.81 103 THR A O 1
ATOM 832 N N . LYS A 1 104 ? -2.423 -6.188 24.660 1.00 92.62 104 LYS A N 1
ATOM 833 C CA . LYS A 1 104 ? -1.606 -6.835 23.619 1.00 92.62 104 LYS A CA 1
ATOM 834 C C . LYS A 1 104 ? -1.912 -6.218 22.250 1.00 92.62 104 LYS A C 1
ATOM 836 O O . LYS A 1 104 ? -2.823 -5.401 22.116 1.00 92.62 104 LYS A O 1
ATOM 841 N N . GLY A 1 105 ? -1.134 -6.599 21.237 1.00 90.62 105 GLY A N 1
ATOM 842 C CA . GLY A 1 105 ? -1.403 -6.214 19.851 1.00 90.62 105 GLY A CA 1
ATOM 843 C C . GLY A 1 105 ? -2.748 -6.757 19.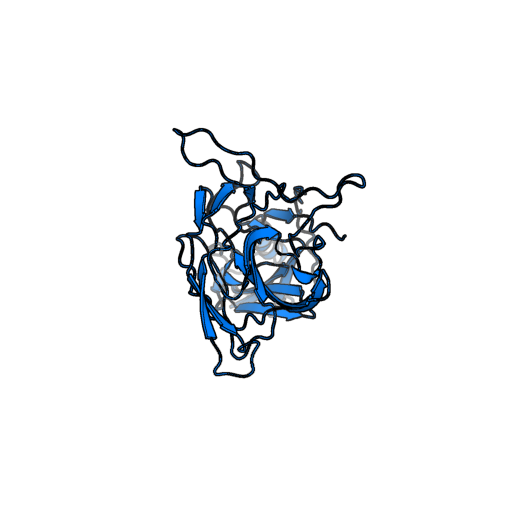362 1.00 90.62 105 GLY A C 1
ATOM 844 O O . GLY A 1 105 ? -3.126 -7.876 19.709 1.00 90.62 105 GLY A O 1
ATOM 845 N N . THR A 1 106 ? -3.449 -5.958 18.561 1.00 92.56 106 THR A N 1
ATOM 846 C CA . THR A 1 106 ? -4.673 -6.381 17.870 1.00 92.56 106 THR A CA 1
ATOM 847 C C . THR A 1 106 ? -4.320 -7.342 16.747 1.00 92.56 106 THR A C 1
ATOM 849 O O . THR A 1 106 ? -3.361 -7.117 16.007 1.00 92.56 106 THR A O 1
ATOM 852 N N . GLN A 1 107 ? -5.098 -8.411 16.619 1.00 92.25 107 GLN A N 1
ATOM 853 C CA . GLN A 1 107 ? -4.911 -9.414 15.582 1.00 92.25 107 GLN A CA 1
ATOM 854 C C . GLN A 1 107 ? -5.908 -9.150 14.457 1.00 92.25 107 GLN A C 1
ATOM 856 O O . GLN A 1 107 ? -7.118 -9.292 14.633 1.00 92.25 107 GLN A O 1
ATOM 861 N N . ILE A 1 108 ? -5.377 -8.751 13.302 1.00 90.75 108 ILE A N 1
ATOM 862 C CA . ILE A 1 108 ? -6.141 -8.506 12.079 1.00 90.75 108 ILE A CA 1
ATOM 863 C C . ILE A 1 108 ? -5.762 -9.601 11.078 1.00 90.75 108 ILE A C 1
ATOM 865 O O . ILE A 1 108 ? -4.579 -9.719 10.744 1.00 90.75 108 ILE A O 1
ATOM 869 N N . PRO A 1 109 ? -6.711 -10.426 10.603 1.00 89.94 109 PRO A N 1
ATOM 870 C CA . PRO A 1 109 ? -6.393 -11.472 9.648 1.00 89.94 109 PRO A CA 1
ATOM 871 C C . PRO A 1 109 ? -5.986 -10.897 8.289 1.00 89.94 109 PRO A C 1
ATOM 873 O O . PRO A 1 109 ? -6.306 -9.761 7.918 1.00 89.94 109 PRO A O 1
ATOM 876 N N . LYS A 1 110 ? -5.286 -11.719 7.506 1.00 88.12 110 LYS A N 1
ATOM 877 C CA . LYS A 1 110 ? -4.857 -11.317 6.172 1.00 88.12 110 LYS A CA 1
ATOM 878 C C . LYS A 1 110 ? -6.025 -11.269 5.200 1.00 88.12 110 LYS A C 1
ATOM 880 O O . LYS A 1 110 ? -6.719 -12.265 5.018 1.00 88.12 110 LYS A O 1
ATOM 885 N N . LEU A 1 111 ? -6.179 -10.131 4.529 1.00 88.56 111 LEU A N 1
ATOM 886 C CA . LEU A 1 111 ? -7.125 -9.987 3.434 1.00 88.56 111 LEU A CA 1
ATOM 887 C C . LEU A 1 111 ? -6.557 -10.672 2.183 1.00 88.56 111 LEU A C 1
ATOM 889 O O . LEU A 1 111 ? -5.416 -10.416 1.789 1.00 88.56 111 LEU A O 1
ATOM 893 N N . ASN A 1 112 ? -7.339 -11.566 1.582 1.00 89.50 112 ASN A N 1
ATOM 894 C CA . ASN A 1 112 ? -6.972 -12.268 0.356 1.00 89.50 112 ASN A CA 1
ATOM 895 C C . ASN A 1 112 ? -8.135 -12.197 -0.633 1.00 89.50 112 ASN A C 1
ATOM 897 O O . ASN A 1 112 ? -9.031 -13.036 -0.609 1.00 89.50 112 ASN A O 1
ATOM 901 N N . ILE A 1 113 ? -8.119 -11.163 -1.466 1.00 92.31 113 ILE A N 1
ATOM 902 C CA . ILE A 1 113 ? -9.116 -10.924 -2.508 1.00 92.31 113 ILE A CA 1
ATOM 903 C C . ILE A 1 113 ? -8.367 -10.927 -3.849 1.00 92.31 113 ILE A C 1
ATOM 905 O O . ILE A 1 113 ? -7.302 -10.308 -3.940 1.00 92.31 113 ILE A O 1
ATOM 909 N N . PRO A 1 114 ? -8.860 -11.632 -4.884 1.00 92.44 114 PRO A N 1
ATOM 910 C CA . PRO A 1 114 ? -8.243 -11.612 -6.207 1.00 92.44 114 PRO A CA 1
ATOM 911 C C . PRO A 1 114 ? -8.056 -10.184 -6.724 1.00 92.44 114 PRO A C 1
ATOM 913 O O . PRO A 1 114 ? -8.917 -9.333 -6.521 1.00 92.44 114 PRO A O 1
ATOM 916 N N . ASN A 1 115 ? -6.934 -9.921 -7.399 1.00 92.56 115 ASN A N 1
ATOM 917 C CA . ASN A 1 115 ? -6.611 -8.604 -7.968 1.00 92.56 115 ASN A CA 1
ATOM 918 C C . ASN A 1 115 ? -6.586 -7.449 -6.946 1.00 92.56 115 ASN A C 1
ATOM 920 O O . ASN A 1 115 ? -6.699 -6.285 -7.331 1.00 92.56 115 ASN A O 1
ATOM 924 N N . LEU A 1 116 ? -6.467 -7.752 -5.650 1.00 93.00 116 LEU A N 1
ATOM 925 C CA . LEU A 1 116 ? -6.278 -6.779 -4.582 1.00 93.00 116 LEU A CA 1
ATOM 926 C C . LEU A 1 116 ? -4.910 -7.004 -3.948 1.00 93.00 116 LEU A C 1
ATOM 928 O O . LEU A 1 116 ? -4.626 -8.063 -3.385 1.00 93.00 116 LEU A O 1
ATOM 932 N N . ILE A 1 117 ? -4.059 -5.988 -4.007 1.00 92.12 117 ILE A N 1
ATOM 933 C CA . ILE A 1 117 ? -2.775 -5.992 -3.315 1.00 92.12 117 ILE A CA 1
ATOM 934 C C . ILE A 1 117 ? -2.942 -5.222 -2.008 1.00 92.12 117 ILE A C 1
ATOM 936 O O . ILE A 1 117 ? -3.397 -4.082 -1.995 1.00 92.12 117 ILE A O 1
ATOM 940 N N . THR A 1 118 ? -2.543 -5.847 -0.902 1.00 89.06 118 THR A N 1
ATOM 941 C CA . THR A 1 118 ? -2.470 -5.209 0.414 1.00 89.06 118 THR A CA 1
ATOM 942 C C . THR A 1 118 ? -1.116 -5.473 1.061 1.00 89.06 118 THR A C 1
ATOM 944 O O . THR A 1 118 ? -0.555 -6.570 0.954 1.00 89.06 118 THR A O 1
ATOM 947 N N . THR A 1 119 ? -0.577 -4.472 1.753 1.00 78.06 119 THR A N 1
ATOM 948 C CA . THR A 1 119 ? 0.653 -4.604 2.536 1.00 78.06 119 THR A CA 1
ATOM 949 C C . THR A 1 119 ? 0.308 -4.549 4.020 1.00 78.06 119 THR A C 1
ATOM 951 O O . THR A 1 119 ? 0.040 -3.484 4.561 1.00 78.06 119 THR A O 1
ATOM 954 N N . GLN A 1 120 ? 0.332 -5.702 4.691 1.00 64.56 120 GLN A N 1
ATOM 955 C CA . GLN A 1 120 ? 0.050 -5.801 6.133 1.00 64.56 120 GLN A CA 1
ATOM 956 C C . GLN A 1 120 ? 1.313 -5.920 7.004 1.00 64.56 120 GLN A C 1
ATOM 958 O O . GLN A 1 120 ? 1.231 -6.156 8.208 1.00 64.56 120 GLN A O 1
ATOM 963 N N . ARG A 1 121 ? 2.511 -5.808 6.416 1.00 47.34 121 ARG A N 1
ATOM 964 C CA . ARG A 1 121 ? 3.760 -5.936 7.178 1.00 47.34 121 ARG A CA 1
ATOM 965 C C . ARG A 1 121 ? 4.027 -4.641 7.947 1.00 47.34 121 ARG A C 1
ATOM 967 O O . ARG A 1 121 ? 4.154 -3.592 7.333 1.00 47.34 121 ARG A O 1
ATOM 974 N N . ALA A 1 122 ? 4.143 -4.762 9.271 1.00 53.75 122 ALA A N 1
ATOM 975 C CA . ALA A 1 122 ? 4.486 -3.687 10.207 1.00 53.75 122 ALA A CA 1
ATOM 976 C C . ALA A 1 122 ? 3.496 -2.508 10.268 1.00 53.75 122 ALA A C 1
ATOM 978 O O . ALA A 1 122 ? 3.895 -1.395 10.603 1.00 53.75 122 ALA A O 1
ATOM 979 N N . LEU A 1 123 ? 2.205 -2.746 10.008 1.00 66.56 123 LEU A N 1
ATOM 980 C CA . LEU A 1 123 ? 1.185 -1.754 10.342 1.00 66.56 123 LEU A CA 1
ATOM 981 C C . LEU A 1 123 ? 1.151 -1.600 11.867 1.00 66.56 123 LEU A C 1
ATOM 983 O O . LEU A 1 123 ? 0.859 -2.545 12.600 1.00 66.56 123 LEU A O 1
ATOM 987 N N . THR A 1 124 ? 1.515 -0.421 12.352 1.00 75.50 124 THR A N 1
ATOM 988 C CA . THR A 1 124 ? 1.299 -0.020 13.741 1.00 75.50 124 THR A CA 1
ATOM 989 C C . THR A 1 124 ? 0.080 0.880 13.778 1.00 75.50 124 THR A C 1
ATOM 991 O O . THR A 1 124 ? 0.024 1.817 12.980 1.00 75.50 124 THR A O 1
ATOM 994 N N . PRO A 1 125 ? -0.877 0.650 14.689 1.00 84.00 125 PRO A N 1
ATOM 995 C CA . PRO A 1 125 ? -2.028 1.521 14.765 1.00 84.00 125 PRO A CA 1
ATOM 996 C C . PRO A 1 125 ? -1.604 2.893 15.270 1.00 84.00 125 PRO A C 1
ATOM 998 O O . PRO A 1 125 ? -0.802 2.998 16.207 1.00 84.00 125 PRO A O 1
ATOM 1001 N N . ASN A 1 126 ? -2.233 3.926 14.728 1.00 84.06 126 ASN A N 1
ATOM 1002 C CA . ASN A 1 126 ? -2.294 5.208 15.404 1.00 84.06 126 ASN A CA 1
ATOM 1003 C C . ASN A 1 126 ? -3.083 5.019 16.704 1.00 84.06 126 ASN A C 1
ATOM 1005 O O . ASN A 1 126 ? -4.144 4.390 16.727 1.00 84.06 126 ASN A O 1
ATOM 1009 N N . LYS A 1 127 ? -2.534 5.511 17.814 1.00 88.38 127 LYS A N 1
ATOM 1010 C CA . LYS A 1 127 ? -3.140 5.375 19.142 1.00 88.38 127 LYS A CA 1
ATOM 1011 C C . LYS A 1 127 ? -3.588 6.737 19.628 1.00 88.38 127 LYS A C 1
ATOM 1013 O O . LYS A 1 127 ? -2.811 7.685 19.616 1.00 88.38 127 LYS A O 1
ATOM 1018 N N . MET A 1 128 ? -4.820 6.804 20.103 1.00 85.12 128 MET A N 1
ATOM 1019 C CA . MET A 1 128 ? -5.416 8.028 20.624 1.00 85.12 128 MET A CA 1
ATOM 1020 C C . MET A 1 128 ? -6.176 7.720 21.911 1.00 85.12 128 MET A C 1
ATOM 1022 O O . MET A 1 128 ? -6.597 6.588 22.145 1.00 85.12 128 MET A O 1
ATOM 1026 N N . SER A 1 129 ? -6.346 8.723 22.763 1.00 86.44 129 SER A N 1
ATOM 1027 C CA . SER A 1 129 ? -7.187 8.642 23.951 1.00 86.44 129 SER A CA 1
ATOM 1028 C C . SER A 1 129 ? -8.053 9.890 24.017 1.00 86.44 129 SER A C 1
ATOM 1030 O O . SER A 1 129 ? -7.572 10.984 23.725 1.00 86.44 129 SER A O 1
ATOM 1032 N N . ASN A 1 130 ? -9.326 9.734 24.370 1.00 81.69 130 ASN A N 1
ATOM 1033 C CA . ASN A 1 130 ? -10.213 10.869 24.595 1.00 81.69 130 ASN A CA 1
ATOM 1034 C C . ASN A 1 130 ? -11.234 10.556 25.689 1.00 81.69 130 ASN A C 1
ATOM 1036 O O . ASN A 1 130 ? -11.555 9.396 25.948 1.00 81.69 130 ASN A O 1
ATOM 1040 N N . ARG A 1 131 ? -11.758 11.601 26.324 1.00 84.06 131 ARG A N 1
ATOM 1041 C CA . ARG A 1 131 ? -12.770 11.507 27.367 1.00 84.06 131 ARG A CA 1
ATOM 1042 C C . ARG A 1 131 ? -14.135 11.914 26.818 1.00 84.06 131 ARG A C 1
ATOM 1044 O O . ARG A 1 131 ? -14.315 13.039 26.372 1.00 84.06 131 ARG A O 1
ATOM 1051 N N . VAL A 1 132 ? -15.101 11.007 26.899 1.00 79.25 132 VAL A N 1
ATOM 1052 C CA . VAL A 1 132 ? -16.475 11.177 26.406 1.00 79.25 132 VAL A CA 1
ATOM 1053 C C . VAL A 1 132 ? -17.430 10.922 27.563 1.00 79.25 132 VAL A C 1
ATOM 1055 O O . VAL A 1 132 ? -17.357 9.868 28.191 1.00 79.25 132 VAL A O 1
ATOM 1058 N N . ASN A 1 133 ? -18.312 11.878 27.872 1.00 79.75 133 ASN A N 1
ATOM 1059 C CA . ASN A 1 133 ? -19.294 11.763 28.963 1.00 79.75 133 ASN A CA 1
ATOM 1060 C C . ASN A 1 133 ? -18.674 11.313 30.303 1.00 79.75 133 ASN A C 1
ATOM 1062 O O . ASN A 1 133 ? -19.230 10.492 31.025 1.00 79.75 133 ASN A O 1
ATOM 1066 N N . GLY A 1 134 ? -17.476 11.815 30.621 1.00 83.38 134 GLY A N 1
ATOM 1067 C CA . GLY A 1 134 ? -16.758 11.468 31.850 1.00 83.38 134 GLY A CA 1
ATOM 1068 C C . GLY A 1 134 ? -15.979 10.145 31.811 1.00 83.38 134 GLY A C 1
ATOM 1069 O O . GLY A 1 134 ? -15.146 9.952 32.697 1.00 83.38 134 GLY A O 1
ATOM 1070 N N . GLN A 1 135 ? -16.148 9.311 30.780 1.00 82.88 135 GLN A N 1
ATOM 1071 C CA . GLN A 1 135 ? -15.425 8.052 30.563 1.00 82.88 135 GLN A CA 1
ATOM 1072 C C . GLN A 1 135 ? -14.216 8.258 29.642 1.00 82.88 135 GLN A C 1
ATOM 1074 O O . GLN A 1 135 ? -14.341 8.872 28.584 1.00 82.88 135 GLN A O 1
ATOM 1079 N N . THR A 1 136 ? -13.048 7.729 30.012 1.00 86.94 136 THR A N 1
ATOM 1080 C CA . THR A 1 136 ? -11.876 7.698 29.122 1.00 86.94 136 THR A CA 1
ATOM 1081 C C . THR A 1 136 ? -11.980 6.511 28.173 1.00 86.94 136 THR A C 1
ATOM 1083 O O . THR A 1 136 ? -12.286 5.399 28.599 1.00 86.94 136 THR A O 1
ATOM 1086 N N . TRP A 1 137 ? -11.690 6.753 26.902 1.00 86.50 137 TRP A N 1
ATOM 1087 C CA . TRP A 1 137 ? -11.642 5.758 25.843 1.00 86.50 137 TRP A CA 1
ATOM 1088 C C . TRP A 1 137 ? -10.253 5.735 25.218 1.00 86.50 137 TRP A C 1
ATOM 1090 O O . TRP A 1 137 ? -9.659 6.789 24.981 1.00 86.50 137 TRP A O 1
ATOM 1100 N N . THR A 1 138 ? -9.749 4.537 24.936 1.00 90.31 138 THR A N 1
ATOM 1101 C CA . THR A 1 138 ? -8.516 4.326 24.174 1.00 90.31 138 THR A CA 1
ATOM 1102 C C . THR A 1 138 ? -8.863 3.787 22.797 1.00 90.31 138 THR A C 1
ATOM 1104 O O . THR A 1 138 ? -9.663 2.860 22.664 1.00 90.31 138 THR A O 1
ATOM 1107 N N . TYR A 1 139 ? -8.225 4.351 21.779 1.00 88.38 139 TYR A N 1
ATOM 1108 C CA . TYR A 1 139 ? -8.479 4.063 20.380 1.00 88.38 139 TYR A CA 1
ATOM 1109 C C . TYR A 1 139 ? -7.240 3.477 19.713 1.00 88.38 139 TYR A C 1
ATOM 1111 O O . TYR A 1 139 ? -6.114 3.914 19.965 1.00 88.38 139 TYR A O 1
ATOM 1119 N N . GLN A 1 140 ? -7.468 2.510 18.833 1.00 91.38 140 GLN A N 1
ATOM 1120 C CA . GLN A 1 140 ? -6.510 2.087 17.820 1.00 91.38 140 GLN A CA 1
ATOM 1121 C C . GLN A 1 140 ? -7.117 2.314 16.448 1.00 91.38 140 GLN A C 1
ATOM 1123 O O . GLN A 1 140 ? -8.223 1.848 16.179 1.00 91.38 140 GLN A O 1
ATOM 1128 N N . LEU A 1 141 ? -6.385 3.027 15.606 1.00 87.62 141 LEU A N 1
ATOM 1129 C CA . LEU A 1 141 ? -6.779 3.352 14.252 1.00 87.62 141 LEU A CA 1
ATOM 1130 C C . LEU A 1 141 ? -5.799 2.660 13.304 1.00 87.62 141 LEU A C 1
ATOM 1132 O O . LEU A 1 141 ? -4.586 2.862 13.399 1.00 87.62 141 LEU A O 1
ATOM 1136 N N . TRP A 1 142 ? -6.325 1.809 12.437 1.00 89.44 142 TRP A N 1
ATOM 1137 C CA . TRP A 1 142 ? -5.562 0.996 11.502 1.00 89.44 142 TRP A CA 1
ATOM 1138 C C . TRP A 1 142 ? -5.845 1.432 10.072 1.00 89.44 142 TRP A C 1
ATOM 1140 O O . TRP A 1 142 ? -7.005 1.461 9.671 1.00 89.44 142 TRP A O 1
ATOM 1150 N N . ASP A 1 143 ? -4.773 1.669 9.318 1.00 85.50 143 ASP A N 1
ATOM 1151 C CA . ASP A 1 143 ? -4.816 1.963 7.887 1.00 85.50 143 ASP A CA 1
ATOM 1152 C C . ASP A 1 143 ? -4.190 0.814 7.115 1.00 85.50 143 ASP A C 1
ATOM 1154 O O . ASP A 1 143 ? -2.970 0.635 7.101 1.00 85.50 143 ASP A O 1
ATOM 1158 N N . ILE A 1 144 ? -5.034 -0.001 6.488 1.00 89.00 144 ILE A N 1
ATOM 1159 C CA . ILE A 1 144 ? -4.583 -1.132 5.683 1.00 89.00 144 ILE A CA 1
ATOM 1160 C C . ILE A 1 144 ? -4.672 -0.716 4.214 1.00 89.00 144 ILE A C 1
ATOM 1162 O O . ILE A 1 144 ? -5.779 -0.619 3.689 1.00 89.00 144 ILE A O 1
ATOM 1166 N N . PRO A 1 145 ? -3.547 -0.468 3.521 1.00 88.56 145 PRO A N 1
ATOM 1167 C CA . PRO A 1 145 ? -3.592 -0.013 2.141 1.00 88.56 145 PRO A CA 1
ATOM 1168 C C . PRO A 1 145 ? -4.170 -1.101 1.237 1.00 88.56 145 PRO A C 1
ATOM 1170 O O . PRO A 1 145 ? -3.839 -2.289 1.361 1.00 88.56 145 PRO A O 1
ATOM 1173 N N . LEU A 1 146 ? -5.022 -0.657 0.323 1.00 90.44 146 LEU A N 1
ATOM 1174 C CA . LEU A 1 146 ? -5.735 -1.448 -0.658 1.00 90.44 146 LEU A CA 1
ATOM 1175 C C . LEU A 1 146 ? -5.405 -0.910 -2.048 1.00 90.44 146 LEU A C 1
ATOM 1177 O O . LEU A 1 146 ? -5.625 0.262 -2.339 1.00 90.44 146 LEU A O 1
ATOM 1181 N N . PHE A 1 147 ? -4.908 -1.779 -2.918 1.00 90.81 147 PHE A N 1
ATOM 1182 C CA . PHE A 1 147 ? -4.656 -1.442 -4.310 1.00 90.81 147 PHE A CA 1
ATOM 1183 C C . PHE A 1 147 ? -5.372 -2.437 -5.215 1.00 90.81 147 PHE A C 1
ATOM 1185 O O . PHE A 1 147 ? -4.999 -3.611 -5.290 1.00 90.81 147 PHE A O 1
ATOM 1192 N N . MET A 1 148 ? -6.415 -1.961 -5.883 1.00 92.44 148 MET A N 1
ATOM 1193 C CA . MET A 1 148 ? -7.272 -2.760 -6.754 1.00 92.44 148 MET A CA 1
ATOM 1194 C C . MET A 1 148 ? -6.727 -2.694 -8.179 1.00 92.44 148 MET A C 1
ATOM 1196 O O . MET A 1 148 ? -6.727 -1.637 -8.801 1.00 92.44 148 MET A O 1
ATOM 1200 N N . THR A 1 149 ? -6.186 -3.802 -8.679 1.00 91.38 149 THR A N 1
ATOM 1201 C CA . THR A 1 149 ? -5.383 -3.811 -9.913 1.00 91.38 149 THR A CA 1
ATOM 1202 C C . THR A 1 149 ? -6.191 -4.048 -11.187 1.00 91.38 149 THR A C 1
ATOM 1204 O O . THR A 1 149 ? -5.619 -4.028 -12.276 1.00 91.38 149 THR A O 1
ATOM 1207 N N . GLN A 1 150 ? -7.492 -4.315 -11.071 1.00 91.56 150 GLN A N 1
ATOM 1208 C CA . GLN A 1 150 ? -8.410 -4.518 -12.192 1.00 91.56 150 GLN A CA 1
ATOM 1209 C C . GLN A 1 150 ? -9.724 -3.781 -11.933 1.00 91.56 150 GLN A C 1
ATOM 1211 O O . GLN A 1 150 ? -10.040 -3.451 -10.791 1.00 91.56 150 GLN A O 1
ATOM 1216 N N . ASP A 1 151 ? -10.461 -3.481 -12.997 1.00 91.06 151 ASP A N 1
ATOM 1217 C CA . ASP A 1 151 ? -11.822 -2.976 -12.899 1.00 91.06 151 ASP A CA 1
ATOM 1218 C C . ASP A 1 151 ? -12.789 -4.089 -12.469 1.00 91.06 151 ASP A C 1
ATOM 1220 O O . ASP A 1 151 ? -12.500 -5.283 -12.578 1.00 91.06 151 ASP A O 1
ATOM 1224 N N . GLY A 1 152 ? -13.943 -3.691 -11.947 1.00 90.12 152 GLY A N 1
ATOM 1225 C CA . GLY A 1 152 ? -14.970 -4.599 -11.455 1.00 90.12 152 GLY A CA 1
ATOM 1226 C C . GLY A 1 152 ? -15.365 -4.316 -10.013 1.00 90.12 152 GLY A C 1
ATOM 1227 O O . GLY A 1 152 ? -15.098 -3.249 -9.465 1.00 90.12 152 GLY A O 1
ATOM 1228 N N . LEU A 1 153 ? -16.053 -5.281 -9.410 1.00 90.00 153 LEU A N 1
ATOM 1229 C CA . LEU A 1 153 ? -16.618 -5.154 -8.075 1.00 90.00 153 LEU A CA 1
ATOM 1230 C C . LEU A 1 153 ? -15.837 -6.023 -7.082 1.00 90.00 153 LEU A C 1
ATOM 1232 O O . LEU A 1 153 ? -15.769 -7.244 -7.225 1.00 90.00 153 LEU A O 1
ATOM 1236 N N . TYR A 1 154 ? -15.260 -5.387 -6.069 1.00 91.69 154 TYR A N 1
ATOM 1237 C CA . TYR A 1 154 ? -14.476 -6.024 -5.019 1.00 91.69 154 TYR A CA 1
ATOM 1238 C C . TYR A 1 154 ? -15.331 -6.233 -3.774 1.00 91.69 154 TYR A C 1
ATOM 1240 O O . TYR A 1 154 ? -15.960 -5.298 -3.288 1.00 91.69 154 TYR A O 1
ATOM 1248 N N . HIS A 1 155 ? -15.310 -7.451 -3.235 1.00 91.44 155 HIS A N 1
ATOM 1249 C CA . HIS A 1 155 ? -15.973 -7.793 -1.980 1.00 91.44 155 HIS A CA 1
ATOM 1250 C C . HIS A 1 155 ? -14.959 -7.854 -0.843 1.00 91.44 155 HIS A C 1
ATOM 1252 O O . HIS A 1 155 ? -14.106 -8.744 -0.820 1.00 91.44 155 HIS A O 1
ATOM 1258 N N . ILE A 1 156 ? -15.071 -6.942 0.115 1.00 90.00 156 ILE A N 1
ATOM 1259 C CA . ILE A 1 156 ? -14.327 -6.980 1.369 1.00 90.00 156 ILE A CA 1
ATOM 1260 C C . ILE A 1 156 ? -15.223 -7.663 2.397 1.00 90.00 156 ILE A C 1
ATOM 1262 O O . ILE A 1 156 ? -16.220 -7.076 2.810 1.00 90.00 156 ILE A O 1
ATOM 1266 N N . PRO A 1 157 ? -14.924 -8.911 2.792 1.00 91.50 157 PRO A N 1
ATOM 1267 C CA . PRO A 1 157 ? -15.800 -9.652 3.683 1.00 91.50 157 PRO A CA 1
ATOM 1268 C C . PRO A 1 157 ? -15.788 -9.057 5.095 1.00 91.50 157 PRO A C 1
ATOM 1270 O O . PRO A 1 157 ? -14.840 -8.383 5.501 1.00 91.50 157 PRO A O 1
ATOM 1273 N N . SER A 1 158 ? -16.810 -9.387 5.884 1.00 90.38 158 SER A N 1
ATOM 1274 C CA . SER A 1 158 ? -16.744 -9.212 7.334 1.00 90.38 158 SER A CA 1
ATOM 1275 C C . SER A 1 158 ? -15.603 -10.062 7.905 1.00 90.38 158 SER A C 1
ATOM 1277 O O . SER A 1 158 ? -15.539 -11.275 7.690 1.00 90.38 158 SER A O 1
ATOM 1279 N N . MET A 1 159 ? -14.685 -9.420 8.623 1.00 91.06 159 MET A N 1
ATOM 1280 C CA . MET A 1 159 ? -13.470 -10.033 9.148 1.00 91.06 159 MET A CA 1
ATOM 1281 C C . MET A 1 159 ? -13.492 -10.043 10.676 1.00 91.06 159 MET A C 1
ATOM 1283 O O . MET A 1 159 ? -13.839 -9.026 11.286 1.00 91.06 159 MET A O 1
ATOM 1287 N N . PRO A 1 160 ? -13.082 -11.153 11.314 1.00 93.31 160 PRO A N 1
ATOM 1288 C CA . PRO A 1 160 ? -12.932 -11.202 12.758 1.00 93.31 160 PRO A CA 1
ATOM 1289 C C . PRO A 1 160 ? -11.667 -10.452 13.183 1.00 93.31 160 PRO A C 1
ATOM 1291 O O . PRO A 1 160 ? -10.595 -10.681 12.629 1.00 93.31 160 PRO A O 1
ATOM 1294 N N . ILE A 1 161 ? -11.777 -9.594 14.190 1.00 92.12 161 ILE A N 1
ATOM 1295 C CA . ILE A 1 161 ? -10.679 -8.817 14.766 1.00 92.12 161 ILE A CA 1
ATOM 1296 C C . ILE A 1 161 ? -10.583 -9.156 16.248 1.00 92.12 161 ILE A C 1
ATOM 1298 O O . ILE A 1 161 ? -11.523 -8.893 17.001 1.00 92.12 161 ILE A O 1
ATOM 1302 N N . ASP A 1 162 ? -9.453 -9.716 16.674 1.00 93.25 162 ASP A N 1
ATOM 1303 C CA . ASP A 1 162 ? -9.246 -10.068 18.079 1.00 93.25 162 ASP A CA 1
ATOM 1304 C C . ASP A 1 162 ? -8.470 -8.965 18.798 1.00 93.25 162 ASP A C 1
ATOM 1306 O O . ASP A 1 162 ? -7.381 -8.555 18.381 1.00 93.25 162 ASP A O 1
ATOM 1310 N N . VAL A 1 163 ? -9.036 -8.488 19.905 1.00 93.31 163 VAL A N 1
ATOM 1311 C CA . VAL A 1 163 ? -8.456 -7.437 20.743 1.00 93.31 163 VAL A CA 1
ATOM 1312 C C . VAL A 1 163 ? -8.319 -7.924 22.176 1.00 93.31 163 VAL A C 1
ATOM 1314 O O . VAL A 1 163 ? -9.157 -8.668 22.685 1.00 93.31 163 VAL A O 1
ATOM 1317 N N . HIS A 1 164 ? -7.261 -7.473 22.845 1.00 93.81 164 HIS A N 1
ATOM 1318 C CA . HIS A 1 164 ? -7.010 -7.783 24.249 1.00 93.81 164 HIS A CA 1
ATOM 1319 C C . HIS A 1 164 ? -7.133 -6.512 25.084 1.00 93.81 164 HIS A C 1
ATOM 1321 O O . HIS A 1 164 ? -6.429 -5.531 24.830 1.00 93.81 164 HIS A O 1
ATOM 1327 N N . VAL A 1 165 ? -8.030 -6.527 26.067 1.00 92.69 165 VAL A N 1
ATOM 1328 C CA . VAL A 1 165 ? -8.485 -5.333 26.789 1.00 92.69 165 VAL A CA 1
ATOM 1329 C C . VAL A 1 165 ? -8.382 -5.565 28.289 1.00 92.69 165 VAL A C 1
ATOM 1331 O O . VAL A 1 165 ? -8.682 -6.654 28.774 1.00 92.69 165 VAL A O 1
ATOM 1334 N N . ALA A 1 166 ? -7.934 -4.558 29.033 1.00 92.75 166 ALA A N 1
ATOM 1335 C CA . ALA A 1 166 ? -7.843 -4.656 30.484 1.00 92.75 166 ALA A CA 1
ATOM 1336 C C . ALA A 1 166 ? -9.229 -4.736 31.137 1.00 92.75 166 ALA A C 1
ATOM 1338 O O . ALA A 1 166 ? -10.149 -4.018 30.730 1.00 92.75 166 ALA A O 1
ATOM 1339 N N . ASP A 1 167 ? -9.355 -5.573 32.169 1.00 89.56 167 ASP A N 1
ATOM 1340 C CA . ASP A 1 167 ? -10.565 -5.657 32.981 1.00 89.56 167 ASP A CA 1
ATOM 1341 C C . ASP A 1 167 ? -10.763 -4.347 33.774 1.00 89.56 167 ASP A C 1
ATOM 1343 O O . ASP A 1 167 ? -9.869 -3.949 34.531 1.00 89.56 167 ASP A O 1
ATOM 1347 N N . PRO A 1 168 ? -11.921 -3.670 33.649 1.00 83.81 168 PRO A N 1
ATOM 1348 C CA . PRO A 1 168 ? -12.190 -2.417 34.359 1.00 83.81 168 PRO A CA 1
ATOM 1349 C C . PRO A 1 168 ? -12.125 -2.516 35.893 1.00 83.81 168 PRO A C 1
ATOM 1351 O O . PRO A 1 168 ? -11.960 -1.500 36.562 1.00 83.81 168 PRO A O 1
ATOM 1354 N N . LYS A 1 169 ? -12.281 -3.717 36.461 1.00 87.12 169 LYS A N 1
ATOM 1355 C CA . LYS A 1 169 ? -12.259 -4.008 37.903 1.00 87.12 169 LYS A CA 1
ATOM 1356 C C . LYS A 1 169 ? -10.902 -4.536 38.388 1.00 87.12 169 LYS A C 1
ATOM 1358 O O . LYS A 1 169 ? -10.794 -4.925 39.547 1.00 87.12 169 LYS A O 1
ATOM 1363 N N . GLY A 1 170 ? -9.877 -4.553 37.531 1.00 84.88 170 GLY A N 1
ATOM 1364 C CA . GLY A 1 170 ? -8.523 -4.996 37.890 1.00 84.88 170 GLY A CA 1
ATOM 1365 C C . GLY A 1 170 ? -8.313 -6.515 37.872 1.00 84.88 170 GLY A C 1
ATOM 1366 O O . GLY A 1 170 ? -7.367 -6.996 38.488 1.00 84.88 170 GLY A O 1
ATOM 1367 N N . GLY A 1 171 ? -9.192 -7.263 37.198 1.00 89.12 171 GLY A N 1
ATOM 1368 C CA . GLY A 1 171 ? -9.036 -8.698 36.938 1.00 89.12 171 GLY A CA 1
ATOM 1369 C C . GLY A 1 171 ? -8.159 -9.029 35.719 1.00 89.12 171 GLY A C 1
ATOM 1370 O O . GLY A 1 171 ? -7.480 -8.168 35.155 1.00 89.12 171 GLY A O 1
ATOM 1371 N N . GLU A 1 172 ? -8.200 -10.296 35.299 1.00 91.56 172 GLU A N 1
ATOM 1372 C CA . GLU A 1 172 ? -7.483 -10.782 34.113 1.00 91.56 172 GLU A CA 1
ATOM 1373 C C . GLU A 1 172 ? -7.966 -10.097 32.819 1.00 91.56 172 GLU A C 1
ATOM 1375 O O . GLU A 1 172 ? -9.167 -9.874 32.657 1.00 91.56 172 GLU A O 1
ATOM 1380 N N . PRO A 1 173 ? -7.071 -9.788 31.859 1.00 91.81 173 PRO A N 1
ATOM 1381 C CA . PRO A 1 173 ? -7.463 -9.177 30.593 1.00 91.81 173 PRO A CA 1
ATOM 1382 C C . PRO A 1 173 ? -8.449 -10.028 29.782 1.00 91.81 173 PRO A C 1
ATOM 1384 O O . PRO A 1 173 ? -8.291 -11.241 29.637 1.00 91.81 173 PRO A O 1
ATOM 1387 N N . HIS A 1 174 ? -9.406 -9.361 29.143 1.00 90.19 174 HIS A N 1
ATOM 1388 C CA . HIS A 1 174 ? -10.392 -9.984 28.264 1.00 90.19 174 HIS A CA 1
ATOM 1389 C C . HIS A 1 174 ? -9.862 -10.087 26.839 1.00 90.19 174 HIS A C 1
ATOM 1391 O O . HIS A 1 174 ? -9.235 -9.155 26.331 1.00 90.19 174 HIS A O 1
ATOM 1397 N N . THR A 1 175 ? -10.155 -11.203 26.173 1.00 92.44 175 THR A N 1
ATOM 1398 C CA . THR A 1 175 ? -9.998 -11.327 24.718 1.00 92.44 175 THR A CA 1
ATOM 1399 C C . THR A 1 175 ? -11.369 -11.213 24.082 1.00 92.44 175 THR A C 1
ATOM 1401 O O . THR A 1 175 ? -12.280 -11.960 24.429 1.00 92.44 175 THR A O 1
ATOM 1404 N N . ILE A 1 176 ? -11.515 -10.262 23.171 1.00 90.19 176 ILE A N 1
ATOM 1405 C CA . ILE A 1 176 ? -12.788 -9.921 22.548 1.00 90.19 176 ILE A CA 1
ATOM 1406 C C . ILE A 1 176 ? -12.616 -10.065 21.045 1.00 90.19 176 ILE A C 1
ATOM 1408 O O . ILE A 1 176 ? -11.710 -9.465 20.469 1.00 90.19 176 ILE A O 1
ATOM 1412 N N . ARG A 1 177 ? -13.522 -10.818 20.422 1.00 91.56 177 ARG A N 1
ATOM 1413 C CA . ARG A 1 177 ? -13.638 -10.898 18.969 1.00 91.56 177 ARG A CA 1
ATOM 1414 C C . ARG A 1 177 ? -14.691 -9.916 18.482 1.00 91.56 177 ARG A C 1
ATOM 1416 O O . ARG A 1 177 ? -15.853 -10.000 18.872 1.00 91.56 177 ARG A O 1
ATOM 1423 N N . LEU A 1 178 ? -14.268 -8.999 17.630 1.00 88.44 178 LEU A N 1
ATOM 1424 C CA . LEU A 1 178 ? -15.102 -8.023 16.942 1.00 88.44 178 LEU A CA 1
ATOM 1425 C C . LEU A 1 178 ? -15.224 -8.426 15.472 1.00 88.44 178 LEU A C 1
ATOM 1427 O O . LEU A 1 178 ? -14.400 -9.187 14.974 1.00 88.44 178 LEU A O 1
ATOM 1431 N N . TRP A 1 179 ? -16.228 -7.910 14.776 1.00 88.69 179 TRP A N 1
ATOM 1432 C CA . TRP A 1 179 ? -16.409 -8.151 13.346 1.00 88.69 179 TRP A CA 1
ATOM 1433 C C . TRP A 1 179 ? -16.441 -6.821 12.607 1.00 88.69 179 TRP A C 1
ATOM 1435 O O . TRP A 1 179 ? -17.067 -5.868 13.070 1.00 88.69 179 TRP A O 1
ATOM 1445 N N . THR A 1 180 ? -15.752 -6.734 11.478 1.00 88.00 180 THR A N 1
ATOM 1446 C CA . THR A 1 180 ? -15.869 -5.575 10.584 1.00 88.00 180 THR A CA 1
ATOM 1447 C C . THR A 1 180 ? -17.149 -5.666 9.762 1.00 88.00 180 THR A C 1
ATOM 1449 O O . THR A 1 180 ? -17.753 -6.737 9.650 1.00 88.00 180 THR A O 1
ATOM 1452 N N . LYS A 1 181 ? -17.560 -4.556 9.149 1.00 81.44 181 LYS A N 1
ATOM 1453 C CA . LYS A 1 181 ? -18.593 -4.603 8.112 1.00 81.44 181 LYS A CA 1
ATOM 1454 C C . LYS A 1 181 ? -18.057 -5.323 6.878 1.00 81.44 181 LYS A C 1
ATOM 1456 O O . LYS A 1 181 ? -16.868 -5.217 6.578 1.00 81.44 181 LYS A O 1
ATOM 1461 N N . GLU A 1 182 ? -18.940 -6.019 6.175 1.00 85.75 182 GLU A N 1
ATOM 1462 C CA . GLU A 1 182 ? -18.712 -6.338 4.768 1.00 85.75 182 GLU A CA 1
ATOM 1463 C C . GLU A 1 182 ? -18.883 -5.089 3.887 1.00 85.75 182 GLU A C 1
ATOM 1465 O O . GLU A 1 182 ? -19.705 -4.221 4.175 1.00 85.75 182 GLU A O 1
ATOM 1470 N N . GLU A 1 183 ? -18.114 -4.977 2.811 1.00 82.31 183 GLU A N 1
ATOM 1471 C CA . GLU A 1 183 ? -18.158 -3.815 1.926 1.00 82.31 183 GLU A CA 1
ATOM 1472 C C . GLU A 1 183 ? -17.955 -4.210 0.463 1.00 82.31 183 GLU A C 1
ATOM 1474 O O . GLU A 1 183 ? -17.220 -5.150 0.148 1.00 82.31 183 GLU A O 1
ATOM 1479 N N . TRP A 1 184 ? -18.611 -3.474 -0.435 1.00 84.81 184 TRP A N 1
ATOM 1480 C CA . TRP A 1 184 ? -18.528 -3.666 -1.878 1.00 84.81 184 TRP A CA 1
ATOM 1481 C C . TRP A 1 184 ? -17.975 -2.409 -2.541 1.00 84.81 184 TRP A C 1
ATOM 1483 O O . TRP A 1 184 ? -18.580 -1.341 -2.468 1.00 84.81 184 TRP A O 1
ATOM 1493 N N . VAL A 1 185 ? -16.831 -2.545 -3.209 1.00 84.31 185 VAL A N 1
ATOM 1494 C CA . VAL A 1 185 ? -16.096 -1.427 -3.812 1.00 84.31 185 VAL A CA 1
ATOM 1495 C C . VAL A 1 185 ? -16.072 -1.587 -5.324 1.00 84.31 185 VAL A C 1
ATOM 1497 O O . VAL A 1 185 ? -15.620 -2.609 -5.838 1.00 84.31 185 VAL A O 1
ATOM 1500 N N . GLY A 1 186 ? -16.568 -0.586 -6.047 1.00 86.75 186 GLY A N 1
ATOM 1501 C CA . GLY A 1 186 ? -16.561 -0.574 -7.508 1.00 86.75 186 GLY A CA 1
ATOM 1502 C C . GLY A 1 186 ? -15.274 0.050 -8.012 1.00 86.75 186 GLY A C 1
ATOM 1503 O O . GLY A 1 186 ? -14.836 1.061 -7.476 1.00 86.75 186 GLY A O 1
ATOM 1504 N N . VAL A 1 187 ? -14.667 -0.528 -9.040 1.00 89.19 187 VAL A N 1
ATOM 1505 C CA . VAL A 1 187 ? -13.405 -0.056 -9.611 1.00 89.19 187 VAL A CA 1
ATOM 1506 C C . VAL A 1 187 ? -13.548 0.056 -11.118 1.00 89.19 187 VAL A C 1
ATOM 1508 O O . VAL A 1 187 ? -14.084 -0.846 -11.761 1.00 89.19 187 VAL A O 1
ATOM 1511 N N . LYS A 1 188 ? -13.059 1.151 -11.698 1.00 88.06 188 LYS A N 1
ATOM 1512 C CA . LYS A 1 188 ? -13.085 1.387 -13.145 1.00 88.06 188 LYS A CA 1
ATOM 1513 C C . LYS A 1 188 ? -11.793 2.018 -13.643 1.00 88.06 188 LYS A C 1
ATOM 1515 O O . LYS A 1 188 ? -10.982 2.526 -12.872 1.00 88.06 188 LYS A O 1
ATOM 1520 N N . TYR A 1 189 ? -11.590 1.999 -14.953 1.00 85.31 189 TYR A N 1
ATOM 1521 C CA . TYR A 1 189 ? -10.538 2.809 -15.556 1.00 85.31 189 TYR A CA 1
ATOM 1522 C C . TYR A 1 189 ? -10.955 4.287 -15.589 1.00 85.31 189 TYR A C 1
ATOM 1524 O O . TYR A 1 189 ? -12.134 4.586 -15.795 1.00 85.31 189 TYR A O 1
ATOM 1532 N N . PRO A 1 190 ? -10.004 5.225 -15.430 1.00 79.50 190 PRO A N 1
ATOM 1533 C CA . PRO A 1 190 ? -10.325 6.649 -15.454 1.00 79.50 190 PRO A CA 1
ATOM 1534 C C . PRO A 1 190 ? -10.822 7.116 -16.826 1.00 79.50 190 PRO A C 1
ATOM 1536 O O . PRO A 1 190 ? -11.577 8.083 -16.913 1.00 79.50 190 PRO A O 1
ATOM 1539 N N . THR A 1 191 ? -10.412 6.438 -17.900 1.00 80.25 191 THR A N 1
ATOM 1540 C CA . THR A 1 191 ? -10.884 6.703 -19.259 1.00 80.25 191 THR A CA 1
ATOM 1541 C C . THR A 1 191 ? -10.996 5.404 -20.057 1.00 80.25 191 THR A C 1
ATOM 1543 O O . THR A 1 191 ? -10.282 4.442 -19.783 1.00 80.25 191 THR A O 1
ATOM 1546 N N . GLU A 1 192 ? -11.843 5.385 -21.088 1.00 79.00 192 GLU A N 1
ATOM 1547 C CA . GLU A 1 192 ? -12.037 4.210 -21.960 1.00 79.00 192 GLU A CA 1
ATOM 1548 C C . GLU A 1 192 ? -10.796 3.857 -22.800 1.00 79.00 192 GLU A C 1
ATOM 1550 O O . GLU A 1 192 ? -10.682 2.753 -23.321 1.00 79.00 192 GLU A O 1
ATOM 1555 N N . GLN A 1 193 ? -9.844 4.787 -22.944 1.00 77.12 193 GLN A N 1
ATOM 1556 C CA . GLN A 1 193 ? -8.583 4.535 -23.650 1.00 77.12 193 GLN A CA 1
ATOM 1557 C C . GLN A 1 193 ? -7.545 3.816 -22.780 1.00 77.12 193 GLN A C 1
ATOM 1559 O O . GLN A 1 193 ? -6.453 3.525 -23.271 1.00 77.12 193 GLN A O 1
ATOM 1564 N N . LEU A 1 194 ? -7.836 3.611 -21.493 1.00 81.00 194 LEU A N 1
ATOM 1565 C CA . LEU A 1 194 ? -7.002 2.843 -20.584 1.00 81.00 194 LEU A CA 1
ATOM 1566 C C . LEU A 1 194 ? -7.597 1.453 -20.392 1.00 81.00 194 LEU A C 1
ATOM 1568 O O . LEU A 1 194 ? -8.803 1.266 -20.285 1.00 81.00 194 LEU A O 1
ATOM 1572 N N . SER A 1 195 ? -6.704 0.480 -20.342 1.00 79.81 195 SER A N 1
ATOM 1573 C CA . SER A 1 195 ? -7.017 -0.931 -20.164 1.00 79.81 195 SER A CA 1
ATOM 1574 C C . SER A 1 195 ? -5.890 -1.610 -19.391 1.00 79.81 195 SER A C 1
ATOM 1576 O O . SER A 1 195 ? -4.850 -1.004 -19.105 1.00 79.81 195 SER A O 1
ATOM 1578 N N . SER A 1 196 ? -6.052 -2.899 -19.105 1.00 74.88 196 SER A N 1
ATOM 1579 C CA . SER A 1 196 ? -5.026 -3.731 -18.467 1.00 74.88 196 SER A CA 1
ATOM 1580 C C . SER A 1 196 ? -3.725 -3.839 -19.272 1.00 74.88 196 SER A C 1
ATOM 1582 O O . SER A 1 196 ? -2.679 -4.123 -18.695 1.00 74.88 196 SER A O 1
ATOM 1584 N N . SER A 1 197 ? -3.762 -3.573 -20.583 1.00 73.25 197 SER A N 1
ATOM 1585 C CA . SER A 1 197 ? -2.585 -3.562 -21.462 1.00 73.25 197 SER A CA 1
ATOM 1586 C C . SER A 1 197 ? -1.913 -2.190 -21.580 1.00 73.25 197 SER A C 1
ATOM 1588 O O . SER A 1 197 ? -0.905 -2.060 -22.267 1.00 73.25 197 SER A O 1
ATOM 1590 N N . SER A 1 198 ? -2.477 -1.145 -20.971 1.00 78.12 198 SER A N 1
ATOM 1591 C CA . SER A 1 198 ? -1.921 0.207 -21.037 1.00 78.12 198 SER A CA 1
ATOM 1592 C C . SER A 1 198 ? -0.770 0.383 -20.041 1.00 78.12 198 SER A C 1
ATOM 1594 O O . SER A 1 198 ? -0.873 -0.029 -18.887 1.00 78.12 198 SER A O 1
ATOM 1596 N N . HIS A 1 199 ? 0.301 1.073 -20.440 1.00 78.75 199 HIS A N 1
ATOM 1597 C CA . HIS A 1 199 ? 1.346 1.519 -19.513 1.00 78.75 199 HIS A CA 1
ATOM 1598 C C . HIS A 1 199 ? 0.927 2.842 -18.869 1.00 78.75 199 HIS A C 1
ATOM 1600 O O . HIS A 1 199 ? 1.016 3.908 -19.480 1.00 78.75 199 HIS A O 1
ATOM 1606 N N . TRP A 1 200 ? 0.443 2.787 -17.633 1.00 83.88 200 TRP A N 1
ATOM 1607 C CA . TRP A 1 200 ? 0.014 3.978 -16.909 1.00 83.88 200 TRP A CA 1
ATOM 1608 C C . TRP A 1 200 ? 0.264 3.847 -15.410 1.00 83.88 200 TRP A C 1
ATOM 1610 O O . TRP A 1 200 ? 0.553 2.762 -14.906 1.00 83.88 200 TRP A O 1
ATOM 1620 N N . ILE A 1 201 ? 0.206 4.978 -14.709 1.00 85.50 201 ILE A N 1
ATOM 1621 C CA . ILE A 1 201 ? 0.468 5.066 -13.271 1.00 85.50 201 ILE A CA 1
ATOM 1622 C C . ILE A 1 201 ? -0.639 5.890 -12.625 1.00 85.50 201 ILE A C 1
ATOM 1624 O O . ILE A 1 201 ? -0.920 7.000 -13.080 1.00 85.50 201 ILE A O 1
ATOM 1628 N N . ALA A 1 202 ? -1.217 5.352 -11.553 1.00 85.31 202 ALA A N 1
ATOM 1629 C CA . ALA A 1 202 ? -2.083 6.068 -10.627 1.00 85.31 202 ALA A CA 1
ATOM 1630 C C . ALA A 1 202 ? -1.233 6.567 -9.452 1.00 85.31 202 ALA A C 1
ATOM 1632 O O . ALA A 1 202 ? -0.784 5.768 -8.630 1.00 85.31 202 ALA A O 1
ATOM 1633 N N . ALA A 1 203 ? -0.949 7.869 -9.404 1.00 85.81 203 ALA A N 1
ATOM 1634 C CA . ALA A 1 203 ? -0.166 8.459 -8.319 1.00 85.81 203 ALA A CA 1
ATOM 1635 C C . ALA A 1 203 ? -0.409 9.970 -8.213 1.00 85.81 203 ALA A C 1
ATOM 1637 O O . ALA A 1 203 ? -0.516 10.624 -9.250 1.00 85.81 203 ALA A O 1
ATOM 1638 N N . PRO A 1 204 ? -0.387 10.568 -7.006 1.00 81.06 204 PRO A N 1
ATOM 1639 C CA . PRO A 1 204 ? -0.447 12.025 -6.853 1.00 81.06 204 PRO A CA 1
ATOM 1640 C C . PRO A 1 204 ? 0.696 12.739 -7.584 1.00 81.06 204 PRO A C 1
ATOM 1642 O O . PRO A 1 204 ? 0.532 13.825 -8.139 1.00 81.06 204 PRO A O 1
ATOM 1645 N N . LYS A 1 205 ? 1.872 12.103 -7.610 1.00 85.25 205 LYS A N 1
ATOM 1646 C CA . LYS A 1 205 ? 3.061 12.590 -8.301 1.00 85.25 205 LYS A CA 1
ATOM 1647 C C . LYS A 1 205 ? 3.847 11.425 -8.874 1.00 85.25 205 LYS A C 1
ATOM 1649 O O . LYS A 1 205 ? 4.132 10.463 -8.164 1.00 85.25 205 LYS A O 1
ATOM 1654 N N . ALA A 1 206 ? 4.271 11.560 -10.125 1.00 87.69 206 ALA A N 1
ATOM 1655 C CA . ALA A 1 206 ? 5.190 10.635 -10.770 1.00 87.69 206 ALA A CA 1
ATOM 1656 C C . ALA A 1 206 ? 6.250 11.392 -11.576 1.00 87.69 206 ALA A C 1
ATOM 1658 O O . ALA A 1 206 ? 6.026 12.518 -12.024 1.00 87.69 206 ALA A O 1
ATOM 1659 N N . SER A 1 207 ? 7.419 10.782 -11.743 1.00 88.88 207 SER A N 1
ATOM 1660 C CA . SER A 1 207 ? 8.483 11.290 -12.601 1.00 88.88 207 SER A CA 1
ATOM 1661 C C . SER A 1 207 ? 9.200 10.157 -13.320 1.00 88.88 207 SER A C 1
ATOM 1663 O O . SER A 1 207 ? 9.449 9.093 -12.753 1.00 88.88 207 SER A O 1
ATOM 1665 N N . LEU A 1 208 ? 9.558 10.417 -14.573 1.00 88.62 208 LEU A N 1
ATOM 1666 C CA . LEU A 1 208 ? 10.399 9.560 -15.394 1.00 88.62 208 LEU A CA 1
ATOM 1667 C C . LEU A 1 208 ? 11.671 10.340 -15.723 1.00 88.62 208 LEU A C 1
ATOM 1669 O O . LEU A 1 208 ? 11.591 11.477 -16.182 1.00 88.62 208 LEU A O 1
ATOM 1673 N N . ASN A 1 209 ? 12.832 9.752 -15.460 1.00 89.25 209 ASN A N 1
ATOM 1674 C CA . ASN A 1 209 ? 14.118 10.327 -15.830 1.00 89.25 209 ASN A CA 1
ATOM 1675 C C . ASN A 1 209 ? 14.937 9.319 -16.627 1.00 89.25 209 ASN A C 1
ATOM 1677 O O . ASN A 1 209 ? 14.968 8.140 -16.278 1.00 89.25 209 ASN A O 1
ATOM 1681 N N . GLU A 1 210 ? 15.651 9.800 -17.636 1.00 88.00 210 GLU A N 1
ATOM 1682 C CA . GLU A 1 210 ? 16.510 8.977 -18.478 1.00 88.00 210 GLU A CA 1
ATOM 1683 C C . GLU A 1 210 ? 17.944 9.494 -18.463 1.00 88.00 210 GLU A C 1
ATOM 1685 O O . GLU A 1 210 ? 18.189 10.693 -18.582 1.00 88.00 210 GLU A O 1
ATOM 1690 N N . ASP A 1 211 ? 18.895 8.576 -18.332 1.00 89.50 211 ASP A N 1
ATOM 1691 C CA . ASP A 1 211 ? 20.326 8.846 -18.428 1.00 89.50 211 ASP A CA 1
ATOM 1692 C C . ASP A 1 211 ? 20.943 7.961 -19.511 1.00 89.50 211 ASP A C 1
ATOM 1694 O O . ASP A 1 211 ? 20.685 6.756 -19.572 1.00 89.50 211 ASP A O 1
ATOM 1698 N N . TRP A 1 212 ? 21.760 8.576 -20.362 1.00 88.44 212 TRP A N 1
ATOM 1699 C CA . TRP A 1 212 ? 22.416 7.923 -21.488 1.00 88.44 212 TRP A CA 1
ATOM 1700 C C . TRP A 1 212 ? 23.927 8.066 -21.353 1.00 88.44 212 TRP A C 1
ATOM 1702 O O . TRP A 1 212 ? 24.469 9.175 -21.329 1.00 88.44 212 TRP A O 1
ATOM 1712 N N . GLN A 1 213 ? 24.608 6.928 -21.289 1.00 88.62 213 GLN A N 1
ATOM 1713 C CA . GLN A 1 213 ? 26.054 6.837 -21.129 1.00 88.62 213 GLN A CA 1
ATOM 1714 C C . GLN A 1 213 ? 26.648 6.163 -22.356 1.00 88.62 213 GLN A C 1
ATOM 1716 O O . GLN A 1 213 ? 26.277 5.043 -22.696 1.00 88.62 213 GLN A O 1
ATOM 1721 N N . VAL A 1 214 ? 27.569 6.849 -23.021 1.00 86.81 214 VAL A N 1
ATOM 1722 C CA . VAL A 1 214 ? 28.297 6.325 -24.180 1.00 86.81 214 VAL A CA 1
ATOM 1723 C C . VAL A 1 214 ? 29.689 5.881 -23.745 1.00 86.81 214 VAL A C 1
ATOM 1725 O O . VAL A 1 214 ? 30.308 6.554 -22.919 1.00 86.81 214 VAL A O 1
ATOM 1728 N N . SER A 1 215 ? 30.186 4.764 -24.285 1.00 82.75 215 SER A N 1
ATOM 1729 C CA . SER A 1 215 ? 31.555 4.304 -24.006 1.00 82.75 215 SER A CA 1
ATOM 1730 C C . SER A 1 215 ? 32.605 5.293 -24.511 1.00 82.75 215 SER A C 1
ATOM 1732 O O . SER A 1 215 ? 33.632 5.474 -23.861 1.00 82.75 215 SER A O 1
ATOM 1734 N N . GLN A 1 216 ? 32.339 5.949 -25.646 1.00 76.69 216 GLN A N 1
ATOM 1735 C CA . GLN A 1 216 ? 33.223 6.922 -26.288 1.00 76.69 216 GLN A CA 1
ATOM 1736 C C . GLN A 1 216 ? 32.427 8.060 -26.947 1.00 76.69 216 GLN A C 1
ATOM 1738 O O . GLN A 1 216 ? 31.234 7.929 -27.218 1.00 76.69 216 GLN A O 1
ATOM 1743 N N . SER A 1 217 ? 33.086 9.195 -27.207 1.00 75.00 217 SER A N 1
ATOM 1744 C CA . SER A 1 217 ? 32.475 10.357 -27.876 1.00 75.00 217 SER A CA 1
ATOM 1745 C C . SER A 1 217 ? 32.214 10.125 -29.368 1.00 75.00 217 SER A C 1
ATOM 1747 O O . SER A 1 217 ? 31.240 10.650 -29.903 1.00 75.00 217 SER A O 1
ATOM 1749 N N . SER A 1 218 ? 33.059 9.327 -30.024 1.00 79.44 218 SER A N 1
ATOM 1750 C CA . SER A 1 218 ? 32.858 8.825 -31.384 1.00 79.44 218 SER A CA 1
ATOM 1751 C C . SER A 1 218 ? 32.648 7.321 -31.313 1.00 79.44 218 SER A C 1
ATOM 1753 O O . SER A 1 218 ? 33.531 6.605 -30.850 1.00 79.44 218 SER A O 1
ATOM 1755 N N . LEU A 1 219 ? 31.481 6.858 -31.748 1.00 78.38 219 LEU A N 1
ATOM 1756 C CA . LEU A 1 219 ? 31.067 5.467 -31.602 1.00 78.38 219 LEU A CA 1
ATOM 1757 C C . LEU A 1 219 ? 31.481 4.625 -32.812 1.00 78.38 219 LEU A C 1
ATOM 1759 O O . LEU A 1 219 ? 31.254 5.019 -33.957 1.00 78.38 219 LEU A O 1
ATOM 1763 N N . HIS A 1 220 ? 32.019 3.440 -32.545 1.00 83.12 220 HIS A N 1
ATOM 1764 C CA . HIS A 1 220 ? 32.380 2.423 -33.528 1.00 83.12 220 HIS A CA 1
ATOM 1765 C C . HIS A 1 220 ? 31.620 1.113 -33.276 1.00 83.12 220 HIS A C 1
ATOM 1767 O O . HIS A 1 220 ? 30.908 0.945 -32.287 1.00 83.12 220 HIS A O 1
ATOM 1773 N N . VAL A 1 221 ? 31.769 0.148 -34.184 1.00 87.44 221 VAL A N 1
ATOM 1774 C CA . VAL A 1 221 ? 31.270 -1.214 -33.949 1.00 87.44 221 VAL A CA 1
ATOM 1775 C C . VAL A 1 221 ? 31.943 -1.793 -32.704 1.00 87.44 221 VAL A C 1
ATOM 1777 O O . VAL A 1 221 ? 33.156 -1.682 -32.547 1.00 87.44 221 VAL A O 1
ATOM 1780 N N . GLY A 1 222 ? 31.150 -2.406 -31.828 1.00 86.06 222 GLY A N 1
ATOM 1781 C CA . GLY A 1 222 ? 31.592 -2.919 -30.532 1.00 86.06 222 GLY A CA 1
ATOM 1782 C C . GLY A 1 222 ? 31.493 -1.911 -29.384 1.00 86.06 222 GLY A C 1
ATOM 1783 O O . GLY A 1 222 ? 31.501 -2.333 -28.228 1.00 86.06 222 GLY A O 1
ATOM 1784 N N . ASP A 1 223 ? 31.331 -0.613 -29.666 1.00 88.19 223 ASP A N 1
ATOM 1785 C CA . ASP A 1 223 ? 31.039 0.371 -28.624 1.00 88.19 223 ASP A CA 1
ATOM 1786 C C . ASP A 1 223 ? 29.636 0.186 -28.051 1.00 88.19 223 ASP A C 1
ATOM 1788 O O . ASP A 1 223 ? 28.733 -0.378 -28.682 1.00 88.19 223 ASP A O 1
ATOM 1792 N N . SER A 1 224 ? 29.454 0.691 -26.831 1.00 89.00 224 SER A N 1
ATOM 1793 C CA . SER A 1 224 ? 28.216 0.520 -26.088 1.00 89.00 224 SER A CA 1
ATOM 1794 C C . SER A 1 224 ? 27.572 1.845 -25.713 1.00 89.00 224 SER A C 1
ATOM 1796 O O . SER A 1 224 ? 28.242 2.799 -25.309 1.00 89.00 224 SER A O 1
ATOM 1798 N N . ILE A 1 225 ? 26.248 1.859 -25.772 1.00 88.44 225 ILE A N 1
ATOM 1799 C CA . ILE A 1 225 ? 25.406 2.910 -25.223 1.00 88.44 225 ILE A CA 1
ATOM 1800 C C . ILE A 1 225 ? 24.564 2.279 -24.125 1.00 88.44 225 ILE A C 1
ATOM 1802 O O . ILE A 1 225 ? 23.836 1.321 -24.358 1.00 88.44 225 ILE A O 1
ATOM 1806 N N . THR A 1 226 ? 24.643 2.809 -22.916 1.00 90.19 226 THR A N 1
ATOM 1807 C CA . THR A 1 226 ? 23.837 2.355 -21.789 1.00 90.19 226 THR A CA 1
ATOM 1808 C C . THR A 1 226 ? 22.752 3.377 -21.492 1.00 90.19 226 THR A C 1
ATOM 1810 O O . THR A 1 226 ? 23.052 4.524 -21.166 1.00 90.19 226 THR A O 1
ATOM 1813 N N . ARG A 1 227 ? 21.494 2.943 -21.575 1.00 89.75 227 ARG A N 1
ATOM 1814 C CA . ARG A 1 227 ? 20.314 3.699 -21.151 1.00 89.75 227 ARG A CA 1
ATOM 1815 C C . ARG A 1 227 ? 19.906 3.250 -19.759 1.00 89.75 227 ARG A C 1
ATOM 1817 O O . ARG A 1 227 ? 19.735 2.055 -19.524 1.00 89.75 227 ARG A O 1
ATOM 1824 N N . THR A 1 228 ? 19.700 4.206 -18.866 1.00 91.94 228 THR A N 1
ATOM 1825 C CA . THR A 1 228 ? 19.105 3.982 -17.548 1.00 91.94 228 THR A CA 1
ATOM 1826 C C . THR A 1 228 ? 17.836 4.811 -17.433 1.00 91.94 228 THR A C 1
ATOM 1828 O O . THR A 1 228 ? 17.899 6.036 -17.486 1.00 91.94 228 THR A O 1
ATOM 1831 N N . ILE A 1 229 ? 16.692 4.159 -17.249 1.00 91.44 229 ILE A N 1
ATOM 1832 C CA . ILE A 1 229 ? 15.415 4.814 -16.974 1.00 91.44 229 ILE A CA 1
ATOM 1833 C C . ILE A 1 229 ? 15.098 4.657 -15.497 1.00 91.44 229 ILE A C 1
ATOM 1835 O O . ILE A 1 229 ? 15.097 3.549 -14.972 1.00 91.44 229 ILE A O 1
ATOM 1839 N N . THR A 1 230 ? 14.799 5.762 -14.829 1.00 92.81 230 THR A N 1
ATOM 1840 C CA . THR A 1 230 ? 14.332 5.788 -13.445 1.00 92.81 230 THR A CA 1
ATOM 1841 C C . THR A 1 230 ? 12.910 6.318 -13.409 1.00 92.81 230 THR A C 1
ATOM 1843 O O . THR A 1 230 ? 12.678 7.499 -13.664 1.00 92.81 230 THR A O 1
ATOM 1846 N N . LEU A 1 231 ? 11.968 5.451 -13.056 1.00 93.81 231 LEU A N 1
ATOM 1847 C CA . LEU A 1 231 ? 10.581 5.798 -12.791 1.00 93.81 231 LEU A CA 1
ATOM 1848 C C . LEU A 1 231 ? 10.365 5.915 -11.280 1.00 93.81 231 LEU A C 1
ATOM 1850 O O . LEU A 1 231 ? 10.781 5.037 -10.523 1.00 93.81 231 LEU A O 1
ATOM 1854 N N . ARG A 1 232 ? 9.714 6.990 -10.833 1.00 93.81 232 ARG A N 1
ATOM 1855 C CA . ARG A 1 232 ? 9.326 7.207 -9.433 1.00 93.81 232 ARG A CA 1
ATOM 1856 C C . ARG A 1 232 ? 7.876 7.643 -9.343 1.00 93.81 232 ARG A C 1
ATOM 1858 O O . ARG A 1 232 ? 7.425 8.421 -10.178 1.00 93.81 232 ARG A O 1
ATOM 1865 N N . ALA A 1 233 ? 7.178 7.198 -8.308 1.00 91.81 233 ALA A N 1
ATOM 1866 C CA . ALA A 1 233 ? 5.824 7.645 -8.017 1.00 91.81 233 ALA A CA 1
ATOM 1867 C C . ALA A 1 233 ? 5.537 7.643 -6.511 1.00 91.81 233 ALA A C 1
ATOM 1869 O O . ALA A 1 233 ? 6.104 6.846 -5.765 1.00 91.81 233 ALA A O 1
ATOM 1870 N N . GLN A 1 234 ? 4.675 8.555 -6.072 1.00 89.81 234 GLN A N 1
ATOM 1871 C CA . GLN A 1 234 ? 4.181 8.628 -4.696 1.00 89.81 234 GLN A CA 1
ATOM 1872 C C . GLN A 1 234 ? 2.917 7.784 -4.518 1.00 89.81 234 GLN A C 1
ATOM 1874 O O . GLN A 1 234 ? 2.174 7.571 -5.471 1.00 89.81 234 GLN A O 1
ATOM 1879 N N . ASP A 1 235 ? 2.697 7.302 -3.295 1.00 86.06 235 ASP A N 1
ATOM 1880 C CA . ASP A 1 235 ? 1.510 6.551 -2.873 1.00 86.06 235 ASP A CA 1
ATOM 1881 C C . ASP A 1 235 ? 1.123 5.356 -3.753 1.00 86.06 235 ASP A C 1
ATOM 1883 O O . ASP A 1 235 ? -0.040 4.987 -3.855 1.00 86.06 235 ASP A O 1
ATOM 1887 N N . THR A 1 236 ? 2.121 4.679 -4.312 1.00 89.00 236 THR A N 1
ATOM 1888 C CA . THR A 1 236 ? 1.966 3.408 -5.028 1.00 89.00 236 THR A CA 1
ATOM 1889 C C . THR A 1 236 ? 3.035 2.412 -4.574 1.00 89.00 236 THR A C 1
ATOM 1891 O O . THR A 1 236 ? 3.860 2.737 -3.717 1.00 89.00 236 THR A O 1
ATOM 1894 N N . LEU A 1 237 ? 3.025 1.199 -5.128 1.00 91.62 237 LEU A N 1
ATOM 1895 C CA . LEU A 1 237 ? 4.029 0.165 -4.868 1.00 91.62 237 LEU A CA 1
ATOM 1896 C C . LEU A 1 237 ? 4.950 -0.023 -6.076 1.00 91.62 237 LEU A C 1
ATOM 1898 O O . LEU A 1 237 ? 4.517 0.025 -7.226 1.00 91.62 237 LEU A O 1
ATOM 1902 N N . ALA A 1 238 ? 6.216 -0.353 -5.841 1.00 93.50 238 ALA A N 1
ATOM 1903 C CA . ALA A 1 238 ? 7.206 -0.576 -6.892 1.00 93.50 238 ALA A CA 1
ATOM 1904 C C . ALA A 1 238 ? 6.830 -1.750 -7.803 1.00 93.50 238 ALA A C 1
ATOM 1906 O O . ALA A 1 238 ? 7.190 -1.780 -8.981 1.00 93.50 238 ALA A O 1
ATOM 1907 N N . VAL A 1 239 ? 6.057 -2.709 -7.283 1.00 91.50 239 VAL A N 1
ATOM 1908 C CA . VAL A 1 239 ? 5.486 -3.800 -8.080 1.00 91.50 239 VAL A CA 1
ATOM 1909 C C . VAL A 1 239 ? 4.452 -3.309 -9.100 1.00 91.50 239 VAL A C 1
ATOM 1911 O O . VAL A 1 239 ? 4.366 -3.905 -10.171 1.00 91.50 239 VAL A O 1
ATOM 1914 N N . MET A 1 240 ? 3.737 -2.217 -8.804 1.00 90.31 240 MET A N 1
ATOM 1915 C CA . MET A 1 240 ? 2.715 -1.606 -9.669 1.00 90.31 240 MET A CA 1
ATOM 1916 C C . MET A 1 240 ? 3.309 -0.690 -10.731 1.00 90.31 240 MET A C 1
ATOM 1918 O O . MET A 1 240 ? 2.625 -0.342 -11.689 1.00 90.31 240 MET A O 1
ATOM 1922 N N . LEU A 1 241 ? 4.581 -0.309 -10.594 1.00 91.25 241 LEU A N 1
ATOM 1923 C CA . LEU A 1 241 ? 5.238 0.509 -11.599 1.00 91.25 241 LEU A CA 1
ATOM 1924 C C . LEU A 1 241 ? 5.410 -0.289 -12.906 1.00 91.25 241 LEU A C 1
ATOM 1926 O O . LEU A 1 241 ? 6.092 -1.334 -12.905 1.00 91.25 241 LEU A O 1
ATOM 1930 N N . PRO A 1 242 ? 4.830 0.193 -14.026 1.00 89.25 242 PRO A N 1
ATOM 1931 C CA . PRO A 1 242 ? 4.952 -0.469 -15.315 1.00 89.25 242 PRO A CA 1
ATOM 1932 C C . PRO A 1 242 ? 6.416 -0.496 -15.745 1.00 89.25 242 PRO A C 1
ATOM 1934 O O . PRO A 1 242 ? 7.226 0.312 -15.292 1.00 89.25 242 PRO A O 1
ATOM 1937 N N . ASN A 1 243 ? 6.772 -1.436 -16.618 1.00 87.81 243 ASN A N 1
ATOM 1938 C CA . ASN A 1 243 ? 8.068 -1.365 -17.278 1.00 87.81 243 ASN A CA 1
ATOM 1939 C C . ASN A 1 243 ? 8.060 -0.161 -18.240 1.00 87.81 243 ASN A C 1
ATOM 1941 O O . ASN A 1 243 ? 7.219 -0.149 -19.135 1.00 87.81 243 ASN A O 1
ATOM 1945 N N . PRO A 1 244 ? 8.939 0.843 -18.066 1.00 81.06 244 PRO A N 1
ATOM 1946 C CA . PRO A 1 244 ? 9.042 1.964 -18.996 1.00 81.06 244 PRO A CA 1
ATOM 1947 C C . PRO A 1 244 ? 9.781 1.627 -20.300 1.00 81.06 244 PRO A C 1
ATOM 1949 O O . PRO A 1 244 ? 9.827 2.465 -21.197 1.00 81.06 244 PRO A O 1
ATOM 1952 N N . SER A 1 245 ? 10.413 0.452 -20.392 1.00 75.56 245 SER A N 1
ATOM 1953 C CA . SER A 1 245 ? 11.217 0.048 -21.546 1.00 75.56 245 SER A CA 1
ATOM 1954 C C . SER A 1 245 ? 10.563 -1.101 -22.299 1.00 75.56 245 SER A C 1
ATOM 1956 O O . SER A 1 245 ? 10.497 -2.213 -21.774 1.00 75.56 245 SER A O 1
ATOM 1958 N N . ASP A 1 246 ? 10.221 -0.860 -23.559 1.00 71.88 246 ASP A N 1
ATOM 1959 C CA . ASP A 1 246 ? 10.107 -1.921 -24.553 1.00 71.88 246 ASP A CA 1
ATOM 1960 C C . ASP A 1 246 ? 11.436 -2.002 -25.303 1.00 71.88 246 ASP A C 1
ATOM 1962 O O . ASP A 1 246 ? 11.950 -1.003 -25.811 1.00 71.88 246 ASP A O 1
ATOM 1966 N N . VAL A 1 247 ? 12.053 -3.181 -25.314 1.00 67.69 247 VAL A N 1
ATOM 1967 C CA . VAL A 1 247 ? 13.323 -3.382 -26.017 1.00 67.69 247 VAL A CA 1
ATOM 1968 C C . VAL A 1 247 ? 13.009 -3.646 -27.474 1.00 67.69 247 VAL A C 1
ATOM 1970 O O . VAL A 1 247 ? 12.430 -4.674 -27.818 1.00 67.69 247 VAL A O 1
ATOM 1973 N N . ILE A 1 248 ? 13.404 -2.715 -28.330 1.00 64.00 248 ILE A N 1
ATOM 1974 C CA . ILE A 1 248 ? 13.179 -2.826 -29.765 1.00 64.00 248 ILE A CA 1
ATOM 1975 C C . ILE A 1 248 ? 14.354 -3.579 -30.375 1.00 64.00 248 ILE A C 1
ATOM 1977 O O . ILE A 1 248 ? 15.516 -3.217 -30.187 1.00 64.00 248 ILE A O 1
ATOM 1981 N N . LEU A 1 249 ? 14.045 -4.660 -31.085 1.00 67.56 249 LEU A N 1
ATOM 1982 C CA . LEU A 1 249 ? 15.036 -5.431 -31.824 1.00 67.56 249 LEU A CA 1
ATOM 1983 C C . LEU A 1 249 ? 15.435 -4.656 -33.082 1.00 67.56 249 LEU A C 1
ATOM 1985 O O . LEU A 1 249 ? 14.578 -4.231 -33.856 1.00 67.56 249 LEU A O 1
ATOM 1989 N N . ASN A 1 250 ? 16.736 -4.477 -33.293 1.00 73.38 250 ASN A N 1
ATOM 1990 C CA . ASN A 1 250 ? 17.280 -3.788 -34.457 1.00 73.38 250 ASN A CA 1
ATOM 1991 C C . ASN A 1 250 ? 18.604 -4.447 -34.864 1.00 73.38 250 ASN A C 1
ATOM 1993 O O . ASN A 1 250 ? 19.432 -4.741 -34.014 1.00 73.38 250 ASN A O 1
ATOM 1997 N N . GLU A 1 251 ? 18.846 -4.648 -36.158 1.00 80.75 251 GLU A N 1
ATOM 1998 C CA . GLU A 1 251 ? 20.108 -5.230 -36.640 1.00 80.75 251 GLU A CA 1
ATOM 1999 C C . GLU A 1 251 ? 21.336 -4.322 -36.433 1.00 80.75 251 GLU A C 1
ATOM 2001 O O . GLU A 1 251 ? 22.472 -4.763 -36.607 1.00 80.75 251 GLU A O 1
ATOM 2006 N N . ALA A 1 252 ? 21.132 -3.042 -36.117 1.00 80.81 252 ALA A N 1
ATOM 2007 C CA . ALA A 1 252 ? 22.199 -2.082 -35.856 1.00 80.81 252 ALA A CA 1
ATOM 2008 C C . ALA A 1 252 ? 22.867 -2.282 -34.486 1.00 80.81 252 ALA A C 1
ATOM 2010 O O . ALA A 1 252 ? 24.013 -1.861 -34.308 1.00 80.81 252 ALA A O 1
ATOM 2011 N N . TYR A 1 253 ? 22.184 -2.909 -33.522 1.00 83.94 253 TYR A N 1
ATOM 2012 C CA . TYR A 1 253 ? 22.687 -3.080 -32.161 1.00 83.94 253 TYR A CA 1
ATOM 2013 C C . TYR A 1 253 ? 22.148 -4.342 -31.480 1.00 83.94 253 TYR A C 1
ATOM 2015 O O . TYR A 1 253 ? 21.019 -4.762 -31.690 1.00 83.94 253 TYR A O 1
ATOM 2023 N N . GLN A 1 254 ? 22.942 -4.908 -30.576 1.00 88.06 254 GLN A N 1
ATOM 2024 C CA . GLN A 1 254 ? 22.506 -5.967 -29.670 1.00 88.06 254 GLN A CA 1
ATOM 2025 C C . GLN A 1 254 ? 22.129 -5.348 -28.320 1.00 88.06 254 GLN A C 1
ATOM 2027 O O . GLN A 1 254 ? 22.942 -4.638 -27.728 1.00 88.06 254 GLN A O 1
ATOM 2032 N N . ALA A 1 255 ? 20.920 -5.612 -27.821 1.00 89.12 255 ALA A N 1
ATOM 2033 C CA . ALA A 1 255 ? 20.456 -5.104 -26.530 1.00 89.12 255 ALA A CA 1
ATOM 2034 C C . ALA A 1 255 ? 20.663 -6.127 -25.400 1.00 89.12 255 ALA A C 1
ATOM 2036 O O . ALA A 1 255 ? 20.275 -7.290 -25.516 1.00 89.12 255 ALA A O 1
ATOM 2037 N N . TYR A 1 256 ? 21.227 -5.667 -24.285 1.00 91.06 256 TYR A N 1
ATOM 2038 C CA . TYR A 1 256 ? 21.418 -6.423 -23.050 1.00 91.06 256 TYR A CA 1
ATOM 2039 C C . TYR A 1 256 ? 20.641 -5.752 -21.918 1.00 91.06 256 TYR A C 1
ATOM 2041 O O . TYR A 1 256 ? 21.008 -4.675 -21.441 1.00 91.06 256 TYR A O 1
ATOM 2049 N N . VAL A 1 257 ? 19.551 -6.390 -21.500 1.00 91.56 257 VAL A N 1
ATOM 2050 C CA . VAL A 1 257 ? 18.667 -5.900 -20.436 1.00 91.56 257 VAL A CA 1
ATOM 2051 C C . VAL A 1 257 ? 19.202 -6.351 -19.087 1.00 91.56 257 VAL A C 1
ATOM 2053 O O . VAL A 1 257 ? 19.416 -7.541 -18.855 1.00 91.56 257 VAL A O 1
ATOM 2056 N N . SER A 1 258 ? 19.413 -5.399 -18.187 1.00 93.62 258 SER A N 1
ATOM 2057 C CA . SER A 1 258 ? 19.750 -5.697 -16.796 1.00 93.62 258 SER A CA 1
ATOM 2058 C C . SER A 1 258 ? 18.488 -6.062 -16.007 1.00 93.62 258 SER A C 1
ATOM 2060 O O . SER A 1 258 ? 17.401 -5.601 -16.352 1.00 93.62 258 SER A O 1
ATOM 2062 N N . PRO A 1 259 ? 18.599 -6.830 -14.910 1.00 94.38 259 PRO A N 1
ATOM 2063 C CA . PRO A 1 259 ? 17.466 -7.073 -14.026 1.00 94.38 259 PRO A CA 1
ATOM 2064 C C . PRO A 1 259 ? 16.844 -5.768 -13.511 1.00 94.38 259 PRO A C 1
ATOM 2066 O O . PRO A 1 259 ? 17.557 -4.867 -13.062 1.00 94.38 259 PRO A O 1
ATOM 2069 N N . SER A 1 260 ? 15.513 -5.703 -13.541 1.00 94.38 260 SER A N 1
ATOM 2070 C CA . SER A 1 260 ? 14.736 -4.578 -13.013 1.00 94.38 260 SER A CA 1
ATOM 2071 C C . SER A 1 260 ? 15.008 -4.380 -11.522 1.00 94.38 260 SER A C 1
ATOM 2073 O O . SER A 1 260 ? 14.894 -5.324 -10.734 1.00 94.38 260 SER A O 1
ATOM 2075 N N . GLN A 1 261 ? 15.330 -3.151 -11.116 1.00 96.25 261 GLN A N 1
ATOM 2076 C CA . GLN A 1 261 ? 15.466 -2.795 -9.704 1.00 96.25 261 GLN A CA 1
ATOM 2077 C C . GLN A 1 261 ? 14.197 -2.087 -9.240 1.00 96.25 261 GLN A C 1
ATOM 2079 O O . GLN A 1 261 ? 13.839 -1.038 -9.770 1.00 96.25 261 GLN A O 1
ATOM 2084 N N . LYS A 1 262 ? 13.514 -2.656 -8.246 1.00 96.25 262 LYS A N 1
ATOM 2085 C CA . LYS A 1 262 ? 12.270 -2.125 -7.679 1.00 96.25 262 LYS A CA 1
ATOM 2086 C C . LYS A 1 262 ? 12.459 -1.869 -6.195 1.00 96.25 262 LYS A C 1
ATOM 2088 O O . LYS A 1 262 ? 12.958 -2.744 -5.490 1.00 96.25 262 LYS A O 1
ATOM 2093 N N . GLN A 1 263 ? 12.054 -0.696 -5.728 1.00 95.44 263 GLN A N 1
ATOM 2094 C CA . GLN A 1 263 ? 12.205 -0.321 -4.329 1.00 95.44 263 GLN A CA 1
ATOM 2095 C C . GLN A 1 263 ? 11.021 0.509 -3.850 1.00 95.44 263 GLN A C 1
ATOM 2097 O O . GLN A 1 263 ? 10.698 1.532 -4.456 1.00 95.44 263 GLN A O 1
ATOM 2102 N N . ASP A 1 264 ? 10.437 0.075 -2.737 1.00 92.50 264 ASP A N 1
ATOM 2103 C CA . ASP A 1 264 ? 9.505 0.855 -1.929 1.00 92.50 264 ASP A CA 1
ATOM 2104 C C . ASP A 1 264 ? 10.276 1.581 -0.821 1.00 92.50 264 ASP A C 1
ATOM 2106 O O . ASP A 1 264 ? 11.212 1.032 -0.231 1.00 92.50 264 ASP A O 1
ATOM 2110 N N . SER A 1 265 ? 9.893 2.820 -0.534 1.00 89.50 265 SER A N 1
ATOM 2111 C CA . SER A 1 265 ? 10.446 3.626 0.551 1.00 89.50 265 SER A CA 1
ATOM 2112 C C . SER A 1 265 ? 9.356 4.442 1.241 1.00 89.50 265 SER A C 1
ATOM 2114 O O . SER A 1 265 ? 8.298 4.723 0.674 1.00 89.50 265 SER A O 1
ATOM 2116 N N . GLN A 1 266 ? 9.626 4.827 2.484 1.00 84.19 266 GLN A N 1
ATOM 2117 C CA . GLN A 1 266 ? 8.756 5.681 3.278 1.00 84.19 266 GLN A CA 1
ATOM 2118 C C . GLN A 1 266 ? 9.611 6.762 3.940 1.00 84.19 266 GLN A C 1
ATOM 2120 O O . GLN A 1 266 ? 10.588 6.442 4.615 1.00 84.19 266 GLN A O 1
ATOM 2125 N N . ASP A 1 267 ? 9.243 8.027 3.753 1.00 80.12 267 ASP A N 1
ATOM 2126 C CA . ASP A 1 267 ? 9.879 9.168 4.415 1.00 80.12 267 ASP A CA 1
ATOM 2127 C C . ASP A 1 267 ? 8.806 10.054 5.051 1.00 80.12 267 ASP A C 1
ATOM 2129 O O . ASP A 1 267 ? 7.902 10.527 4.368 1.00 80.12 267 ASP A O 1
ATOM 2133 N N . ARG A 1 268 ? 8.872 10.238 6.377 1.00 76.62 268 ARG A N 1
ATOM 2134 C CA . ARG A 1 268 ? 7.905 11.026 7.174 1.00 76.62 268 ARG 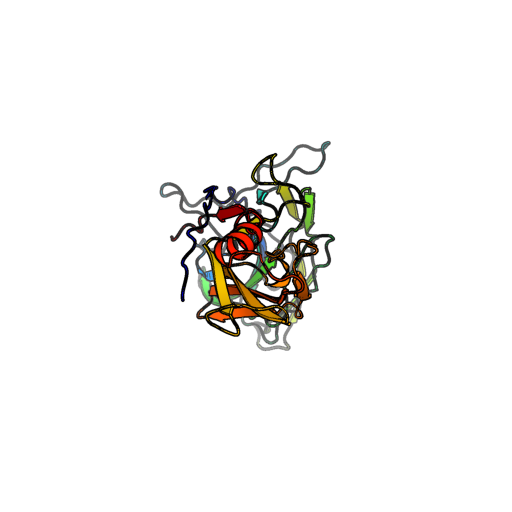A CA 1
ATOM 2135 C C . ARG A 1 268 ? 6.431 10.741 6.836 1.00 76.62 268 ARG A C 1
ATOM 2137 O O . ARG A 1 268 ? 5.626 11.659 6.735 1.00 76.62 268 ARG A O 1
ATOM 2144 N N . GLY A 1 269 ? 6.084 9.467 6.648 1.00 71.81 269 GLY A N 1
ATOM 2145 C CA . GLY A 1 269 ? 4.719 9.043 6.313 1.00 71.81 269 GLY A CA 1
ATOM 2146 C C . GLY A 1 269 ? 4.379 9.077 4.819 1.00 71.81 269 GLY A C 1
ATOM 2147 O O . GLY A 1 269 ? 3.390 8.470 4.423 1.00 71.81 269 GLY A O 1
ATOM 2148 N N . ILE A 1 270 ? 5.218 9.686 3.979 1.00 75.44 270 ILE A N 1
ATOM 2149 C CA . ILE A 1 270 ? 5.048 9.699 2.524 1.00 75.44 270 ILE A CA 1
ATOM 2150 C C . ILE A 1 270 ? 5.617 8.404 1.957 1.00 75.44 270 ILE A C 1
ATOM 2152 O O . ILE A 1 270 ? 6.818 8.140 2.054 1.00 75.44 270 ILE A O 1
ATOM 2156 N N . PHE A 1 271 ? 4.756 7.600 1.342 1.00 85.31 271 PHE A N 1
ATOM 2157 C CA . PHE A 1 271 ? 5.167 6.387 0.648 1.00 85.31 271 PHE A CA 1
ATOM 2158 C C . PHE A 1 271 ? 5.572 6.714 -0.783 1.00 85.31 271 PHE A C 1
ATOM 2160 O O . PHE A 1 271 ? 4.896 7.469 -1.484 1.00 85.31 271 PHE A O 1
ATOM 2167 N N . SER A 1 272 ? 6.668 6.121 -1.241 1.00 90.75 272 SER A N 1
ATOM 2168 C CA . SER A 1 272 ? 7.086 6.237 -2.629 1.00 90.75 272 SER A CA 1
ATOM 2169 C C . SER A 1 272 ? 7.658 4.936 -3.158 1.00 90.75 272 SER A C 1
ATOM 2171 O O . SER A 1 272 ? 8.237 4.137 -2.427 1.00 90.75 272 SER A O 1
ATOM 2173 N N . ALA A 1 273 ? 7.501 4.755 -4.458 1.00 94.00 273 ALA A N 1
ATOM 2174 C CA . ALA A 1 273 ? 7.971 3.610 -5.199 1.00 94.00 273 ALA A CA 1
ATOM 2175 C C . ALA A 1 273 ? 8.933 4.065 -6.290 1.00 94.00 273 ALA A C 1
ATOM 2177 O O . ALA A 1 273 ? 8.767 5.131 -6.895 1.00 94.00 273 ALA A O 1
ATOM 2178 N N . SER A 1 274 ? 9.925 3.231 -6.582 1.00 95.75 274 SER A N 1
ATOM 2179 C CA . SER A 1 274 ? 10.838 3.442 -7.696 1.00 95.75 274 SER A CA 1
ATOM 2180 C C . SER A 1 274 ? 11.111 2.161 -8.469 1.00 95.75 274 SER A C 1
ATOM 2182 O O . SER A 1 274 ? 11.147 1.066 -7.905 1.00 95.75 274 SER A O 1
ATOM 2184 N N . ARG A 1 275 ? 11.294 2.320 -9.780 1.00 96.12 275 ARG A N 1
ATOM 2185 C CA . ARG A 1 275 ? 11.672 1.266 -10.713 1.00 96.12 275 ARG A CA 1
ATOM 2186 C C . ARG A 1 275 ? 12.789 1.775 -11.617 1.00 96.12 275 ARG A C 1
ATOM 2188 O O . ARG A 1 275 ? 12.624 2.805 -12.268 1.00 96.12 275 ARG A O 1
ATOM 2195 N N . ILE A 1 276 ? 13.912 1.066 -11.646 1.00 95.19 276 ILE A N 1
ATOM 2196 C CA . ILE A 1 276 ? 15.061 1.379 -12.496 1.00 95.19 276 ILE A CA 1
ATOM 2197 C C . ILE A 1 276 ? 15.225 0.268 -13.527 1.00 95.19 276 ILE A C 1
ATOM 2199 O O . ILE A 1 276 ? 15.366 -0.904 -13.174 1.00 95.19 276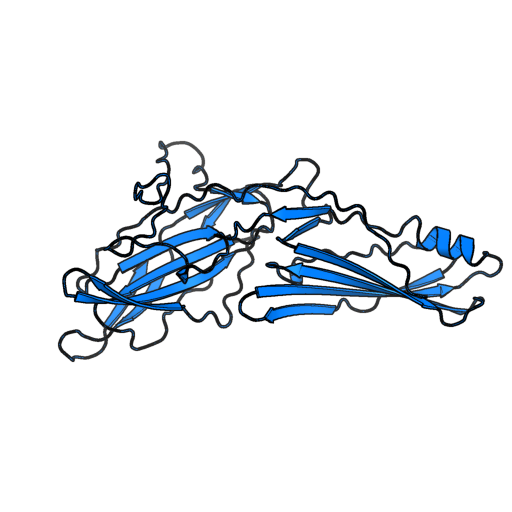 ILE A O 1
ATOM 2203 N N . GLU A 1 277 ? 15.227 0.662 -14.795 1.00 93.56 277 GLU A N 1
ATOM 2204 C CA . GLU A 1 277 ? 15.508 -0.205 -15.935 1.00 93.56 277 GLU A CA 1
ATOM 2205 C C . GLU A 1 277 ? 16.808 0.223 -16.595 1.00 93.56 277 GLU A C 1
ATOM 2207 O O . GLU A 1 277 ? 17.011 1.405 -16.876 1.00 93.56 277 GLU A O 1
ATOM 2212 N N . LYS A 1 278 ? 17.690 -0.738 -16.865 1.00 92.94 278 LYS A N 1
ATOM 2213 C CA . LYS A 1 278 ? 18.977 -0.482 -17.508 1.00 92.94 278 LYS A CA 1
ATOM 2214 C C . LYS A 1 278 ? 19.147 -1.396 -18.708 1.00 92.94 278 LYS A C 1
ATOM 2216 O O . LYS A 1 278 ? 19.098 -2.615 -18.567 1.00 92.94 278 LYS A O 1
ATOM 2221 N N . THR A 1 279 ? 19.401 -0.804 -19.869 1.00 91.88 279 THR A N 1
ATOM 2222 C CA . THR A 1 279 ? 19.668 -1.538 -21.109 1.00 91.88 279 THR A CA 1
ATOM 2223 C C . THR A 1 279 ? 20.968 -1.048 -21.719 1.00 91.88 279 THR A C 1
ATOM 2225 O O . THR A 1 279 ? 21.158 0.153 -21.905 1.00 91.88 279 THR A O 1
ATOM 2228 N N . THR A 1 280 ? 21.863 -1.978 -22.031 1.00 91.75 280 THR A N 1
ATOM 2229 C CA . THR A 1 280 ? 23.117 -1.698 -22.729 1.00 91.75 280 THR A CA 1
ATOM 2230 C C . THR A 1 280 ? 23.003 -2.175 -24.170 1.00 91.75 280 THR A C 1
ATOM 2232 O O . THR A 1 280 ? 22.780 -3.353 -24.427 1.00 91.75 280 THR A O 1
ATOM 2235 N N . TYR A 1 281 ? 23.154 -1.251 -25.107 1.00 88.94 281 TYR A N 1
ATOM 2236 C CA . TYR A 1 281 ? 23.130 -1.481 -26.544 1.00 88.94 281 TYR A CA 1
ATOM 2237 C C . TYR A 1 281 ? 24.565 -1.543 -27.059 1.00 88.94 281 TYR A C 1
ATOM 2239 O O . TYR A 1 281 ? 25.304 -0.577 -26.894 1.00 88.94 281 TYR A O 1
ATOM 2247 N N . VAL A 1 282 ? 24.962 -2.655 -27.675 1.00 90.06 282 VAL A N 1
ATOM 2248 C CA . VAL A 1 282 ? 26.285 -2.835 -28.294 1.00 90.06 282 VAL A CA 1
ATOM 2249 C C . VAL A 1 282 ? 26.140 -2.735 -29.805 1.00 90.06 282 VAL A C 1
ATOM 2251 O O . VAL A 1 282 ? 25.418 -3.532 -30.407 1.00 90.06 282 VAL A O 1
ATOM 2254 N N . LEU A 1 283 ? 26.814 -1.766 -30.421 1.00 87.50 283 LEU A N 1
ATOM 2255 C CA . LEU A 1 283 ? 26.689 -1.479 -31.850 1.00 87.50 283 LEU A CA 1
ATOM 2256 C C . LEU A 1 283 ? 27.288 -2.605 -32.701 1.00 87.50 283 LEU A C 1
ATOM 2258 O O . LEU A 1 283 ? 28.421 -3.023 -32.475 1.00 87.50 283 LEU A O 1
ATOM 2262 N N . GLN A 1 284 ? 26.534 -3.069 -33.698 1.00 85.31 284 GLN A N 1
ATOM 2263 C CA . GLN A 1 284 ? 26.910 -4.195 -34.565 1.00 85.31 284 GLN A CA 1
ATOM 2264 C C . GLN A 1 284 ? 27.304 -3.761 -35.983 1.00 85.31 284 GLN A C 1
ATOM 2266 O O . GLN A 1 284 ? 28.058 -4.462 -36.654 1.00 85.31 284 GLN A O 1
ATOM 2271 N N . LYS A 1 285 ? 26.814 -2.607 -36.457 1.00 78.31 285 LYS A N 1
ATOM 2272 C CA . LYS A 1 285 ? 27.072 -2.107 -37.818 1.00 78.31 285 LYS A CA 1
ATOM 2273 C C . LYS A 1 285 ? 27.746 -0.735 -37.793 1.00 78.31 285 LYS A C 1
ATOM 2275 O O . LYS A 1 285 ? 27.352 0.147 -37.035 1.00 78.31 285 LYS A O 1
ATOM 2280 N N . GLY A 1 286 ? 28.768 -0.566 -38.633 1.00 65.62 286 GLY A N 1
ATOM 2281 C CA . GLY A 1 286 ? 29.432 0.716 -38.876 1.00 65.62 286 GLY A CA 1
ATOM 2282 C C . GLY A 1 286 ? 28.717 1.520 -39.966 1.00 65.62 286 GLY A C 1
ATOM 2283 O O . GLY A 1 286 ? 27.923 0.971 -40.725 1.00 65.62 286 GLY A O 1
ATOM 2284 N N . GLY A 1 287 ? 28.999 2.821 -40.058 1.00 55.06 287 GLY A N 1
ATOM 2285 C CA . GLY A 1 287 ? 28.461 3.693 -41.116 1.00 55.06 287 GLY A CA 1
ATOM 2286 C C . GLY A 1 287 ? 27.100 4.329 -40.816 1.00 55.06 287 GLY A C 1
ATOM 2287 O O . GLY A 1 287 ? 26.595 5.099 -41.630 1.00 55.06 287 GLY A O 1
ATOM 2288 N N . ILE A 1 288 ? 26.520 4.068 -39.643 1.00 49.31 288 ILE A N 1
ATOM 2289 C CA . ILE A 1 288 ? 25.361 4.813 -39.152 1.00 49.31 288 ILE A CA 1
ATOM 2290 C C . ILE A 1 288 ? 25.910 6.050 -38.438 1.00 49.31 288 ILE A C 1
ATOM 2292 O O . ILE A 1 288 ? 26.621 5.927 -37.440 1.00 49.31 288 ILE A O 1
ATOM 2296 N N . ASN A 1 289 ? 25.634 7.244 -38.973 1.00 47.69 289 ASN A N 1
ATOM 2297 C CA . ASN A 1 289 ? 25.971 8.492 -38.290 1.00 47.69 289 ASN A CA 1
ATOM 2298 C C . ASN A 1 289 ? 25.440 8.436 -36.854 1.00 47.69 289 ASN A C 1
ATOM 2300 O O . ASN A 1 289 ? 24.330 7.966 -36.607 1.00 47.69 289 ASN A O 1
ATOM 2304 N N . VAL A 1 290 ? 26.215 8.941 -35.894 1.00 45.47 290 VAL A N 1
ATOM 2305 C CA . VAL A 1 290 ? 25.805 8.957 -34.482 1.00 45.47 290 VAL A CA 1
ATOM 2306 C C . VAL A 1 290 ? 24.415 9.599 -34.352 1.00 45.47 290 VAL A C 1
ATOM 2308 O O . VAL A 1 290 ? 23.565 9.063 -33.657 1.00 45.47 290 VAL A O 1
ATOM 2311 N N . SER A 1 291 ? 24.101 10.632 -35.139 1.00 44.56 291 SER A N 1
ATOM 2312 C CA . SER A 1 291 ? 22.763 11.236 -35.194 1.00 44.56 291 SER A CA 1
ATOM 2313 C C . SER A 1 291 ? 21.631 10.299 -35.643 1.00 44.56 291 SER A C 1
ATOM 2315 O O . SER A 1 291 ? 20.517 10.470 -35.162 1.00 44.56 291 SER A O 1
ATOM 2317 N N . SER A 1 292 ? 21.870 9.310 -36.511 1.00 42.78 292 SER A N 1
ATOM 2318 C CA . SER A 1 292 ? 20.842 8.360 -36.965 1.00 42.78 292 SER A CA 1
ATOM 2319 C C . SER A 1 292 ? 20.718 7.124 -36.070 1.00 42.78 292 SER A C 1
ATOM 2321 O O . SER A 1 292 ? 19.611 6.622 -35.905 1.00 42.78 292 SER A O 1
ATOM 2323 N N . CYS A 1 293 ? 21.794 6.682 -35.405 1.00 44.22 293 CYS A N 1
ATOM 2324 C CA . CYS A 1 293 ? 21.696 5.718 -34.297 1.00 44.22 293 CYS A CA 1
ATOM 2325 C C . CYS A 1 293 ? 20.951 6.331 -33.106 1.00 44.22 293 CYS A C 1
ATOM 2327 O O . CYS A 1 293 ? 20.082 5.691 -32.521 1.00 44.22 293 CYS A O 1
ATOM 2329 N N . TRP A 1 294 ? 21.260 7.587 -32.775 1.00 47.91 294 TRP A N 1
ATOM 2330 C CA . TRP A 1 294 ? 20.519 8.352 -31.778 1.00 47.91 294 TRP A CA 1
ATOM 2331 C C . TRP A 1 294 ? 19.082 8.612 -32.232 1.00 47.91 294 TRP A C 1
ATOM 2333 O O . TRP A 1 294 ? 18.184 8.422 -31.432 1.00 47.91 294 TRP A O 1
ATOM 2343 N N . GLY A 1 295 ? 18.837 8.949 -33.502 1.00 45.84 295 GLY A N 1
ATOM 2344 C CA . GLY A 1 295 ? 17.489 9.077 -34.069 1.00 45.84 295 GLY A CA 1
ATOM 2345 C C . GLY A 1 295 ? 16.663 7.804 -33.888 1.00 45.84 295 GLY A C 1
ATOM 2346 O O . GLY A 1 295 ? 15.603 7.859 -33.284 1.00 45.84 295 GLY A O 1
ATOM 2347 N N . ALA A 1 296 ? 17.192 6.636 -34.261 1.00 47.41 296 ALA A N 1
ATOM 2348 C CA . ALA A 1 296 ? 16.507 5.353 -34.076 1.00 47.41 296 ALA A CA 1
ATOM 2349 C C . ALA A 1 296 ? 16.330 4.953 -32.594 1.00 47.41 296 ALA A C 1
ATOM 2351 O O . ALA A 1 296 ? 15.343 4.315 -32.236 1.00 47.41 296 ALA A O 1
ATOM 2352 N N . LEU A 1 297 ? 17.271 5.325 -31.718 1.00 47.78 297 LEU A N 1
ATOM 2353 C CA . LEU A 1 297 ? 17.189 5.108 -30.267 1.00 47.78 297 LEU A CA 1
ATOM 2354 C C . LEU A 1 297 ? 16.418 6.207 -29.525 1.00 47.78 297 LEU A C 1
ATOM 2356 O O . LEU A 1 297 ? 16.283 6.096 -28.311 1.00 47.78 297 LEU A O 1
ATOM 2360 N N . VAL A 1 298 ? 15.925 7.253 -30.189 1.00 47.34 298 VAL A N 1
ATOM 2361 C CA . VAL A 1 298 ? 15.153 8.354 -29.578 1.00 47.34 298 VAL A CA 1
ATOM 2362 C C . VAL A 1 298 ? 13.733 8.409 -30.153 1.00 47.34 298 VAL A C 1
ATOM 2364 O O . VAL A 1 298 ? 12.787 8.584 -29.389 1.00 47.34 298 VAL A O 1
ATOM 2367 N N . GLU A 1 299 ? 13.550 8.186 -31.459 1.00 40.75 299 GLU A N 1
ATOM 2368 C CA . GLU A 1 299 ? 12.243 8.185 -32.144 1.00 40.75 299 GLU A CA 1
ATOM 2369 C C . GLU A 1 299 ? 11.317 7.055 -31.684 1.00 40.75 299 GLU A C 1
ATOM 2371 O O . GLU A 1 299 ? 10.099 7.167 -31.814 1.00 40.75 299 GLU A O 1
ATOM 2376 N N . HIS A 1 300 ? 11.860 5.990 -31.096 1.00 45.84 300 HIS A N 1
ATOM 2377 C CA . HIS A 1 300 ? 11.072 4.841 -30.653 1.00 45.84 300 HIS A CA 1
ATOM 2378 C C . HIS A 1 300 ? 10.970 4.694 -29.130 1.00 45.84 300 HIS A C 1
ATOM 2380 O O . HIS A 1 300 ? 10.542 3.662 -28.618 1.00 45.84 300 HIS A O 1
ATOM 2386 N N . THR A 1 301 ? 11.372 5.722 -28.387 1.00 38.53 301 THR A N 1
ATOM 2387 C CA . THR A 1 301 ? 11.921 5.506 -27.041 1.00 38.53 301 THR A CA 1
ATOM 2388 C C . THR A 1 301 ? 11.058 6.038 -25.916 1.00 38.53 301 THR A C 1
ATOM 2390 O O . THR A 1 301 ? 11.493 6.169 -24.775 1.00 38.53 301 THR A O 1
ATOM 2393 N N . VAL A 1 302 ? 9.784 6.248 -26.202 1.00 39.47 302 VAL A N 1
ATOM 2394 C CA . VAL A 1 302 ? 8.812 6.561 -25.171 1.00 39.47 302 VAL A CA 1
ATOM 2395 C C . VAL A 1 302 ? 7.629 5.631 -25.364 1.00 39.47 302 VAL A C 1
ATOM 2397 O O . VAL A 1 302 ? 6.734 5.907 -26.160 1.00 39.47 302 VAL A O 1
ATOM 2400 N N . ALA A 1 303 ? 7.591 4.539 -24.594 1.00 43.41 303 ALA A N 1
ATOM 2401 C CA . ALA A 1 303 ? 6.293 4.024 -24.189 1.00 43.41 303 ALA A CA 1
ATOM 2402 C C . ALA A 1 303 ? 5.591 5.217 -23.537 1.00 43.41 303 ALA A C 1
ATOM 2404 O O . ALA A 1 303 ? 6.105 5.779 -22.566 1.00 43.41 303 ALA A O 1
ATOM 2405 N N . ILE A 1 304 ? 4.496 5.696 -24.132 1.00 45.47 304 ILE A N 1
ATOM 2406 C CA . ILE A 1 304 ? 3.740 6.823 -23.586 1.00 45.47 304 ILE A CA 1
ATOM 2407 C C . ILE A 1 304 ? 3.159 6.347 -22.256 1.00 45.47 304 ILE A C 1
ATOM 2409 O O . ILE A 1 304 ? 2.063 5.793 -22.207 1.00 45.47 304 ILE A O 1
ATOM 2413 N N . ILE A 1 305 ? 3.915 6.533 -21.174 1.00 48.75 305 ILE A N 1
ATOM 2414 C CA . ILE A 1 305 ? 3.429 6.313 -19.822 1.00 48.75 305 ILE A CA 1
ATOM 2415 C C . ILE A 1 305 ? 2.437 7.427 -19.554 1.00 48.75 305 ILE A C 1
ATOM 2417 O O . ILE A 1 305 ? 2.803 8.592 -19.383 1.00 48.75 305 ILE A O 1
ATOM 2421 N N . ARG A 1 306 ? 1.161 7.060 -19.536 1.00 53.38 306 ARG A N 1
ATOM 2422 C CA . ARG A 1 306 ? 0.102 7.978 -19.136 1.00 53.38 306 ARG A CA 1
ATOM 2423 C C . ARG A 1 306 ? 0.143 8.093 -17.615 1.00 53.38 306 ARG A C 1
ATOM 2425 O O . ARG A 1 306 ? -0.003 7.099 -16.909 1.00 53.38 306 ARG A O 1
ATOM 2432 N N . ILE A 1 307 ? 0.383 9.294 -17.103 1.00 52.56 307 ILE A N 1
ATOM 2433 C CA . ILE A 1 307 ? 0.322 9.563 -15.665 1.00 52.56 307 ILE A CA 1
ATOM 2434 C C . ILE A 1 307 ? -1.073 10.103 -15.378 1.00 52.56 307 ILE A C 1
ATOM 2436 O O . ILE A 1 307 ? -1.452 11.157 -15.883 1.00 52.56 307 ILE A O 1
ATOM 2440 N N . VAL A 1 308 ? -1.835 9.379 -14.568 1.00 53.53 308 VAL A N 1
ATOM 2441 C CA . VAL A 1 308 ? -3.115 9.861 -14.055 1.00 53.53 308 VAL A CA 1
ATOM 2442 C C . VAL A 1 308 ? -2.863 10.349 -12.637 1.00 53.53 308 VAL A C 1
ATOM 2444 O O . VAL A 1 308 ? -2.489 9.566 -11.761 1.00 53.53 308 VAL A O 1
ATOM 2447 N N . ALA A 1 309 ? -3.009 11.659 -12.440 1.00 46.91 309 ALA A N 1
ATOM 2448 C CA . ALA A 1 309 ? -2.793 12.285 -11.150 1.00 46.91 309 ALA A CA 1
ATOM 2449 C C . ALA A 1 309 ? -4.121 12.401 -10.405 1.00 46.91 309 ALA A C 1
ATOM 2451 O O . ALA A 1 309 ? -5.068 13.034 -10.870 1.00 46.91 309 ALA A O 1
ATOM 2452 N N . PHE A 1 310 ? -4.174 11.829 -9.213 1.00 48.78 310 PHE A N 1
ATOM 2453 C CA . PHE A 1 310 ? -5.297 12.029 -8.307 1.00 48.78 310 PHE A CA 1
ATOM 2454 C C . PHE A 1 310 ? -4.899 13.089 -7.292 1.00 48.78 310 PHE A C 1
ATOM 2456 O O . PHE A 1 310 ? -3.819 13.027 -6.700 1.00 48.78 310 PHE A O 1
ATOM 2463 N N . ALA A 1 311 ? -5.747 14.101 -7.124 1.00 34.03 311 ALA A N 1
ATOM 2464 C CA . ALA A 1 311 ? -5.517 15.107 -6.105 1.00 34.03 311 ALA A CA 1
ATOM 2465 C C . ALA A 1 311 ? -5.830 14.494 -4.733 1.00 34.03 311 ALA A C 1
ATOM 2467 O O . ALA A 1 311 ? -6.995 14.319 -4.379 1.00 34.03 311 ALA A O 1
ATOM 2468 N N . SER A 1 312 ? -4.790 14.211 -3.946 1.00 34.34 312 SER A N 1
ATOM 2469 C CA . SER A 1 312 ? -4.911 14.238 -2.488 1.00 34.34 312 SER A CA 1
ATOM 2470 C C . SER A 1 312 ? -5.323 15.661 -2.133 1.00 34.34 312 SER A C 1
ATOM 2472 O O . SER A 1 312 ? -4.561 16.596 -2.376 1.00 34.34 312 SER A O 1
ATOM 2474 N N . LYS A 1 313 ? -6.557 15.864 -1.669 1.00 30.88 313 LYS A N 1
ATOM 2475 C CA . LYS A 1 313 ? -6.965 17.179 -1.178 1.00 30.88 313 LYS A CA 1
ATOM 2476 C C . LYS A 1 313 ? -6.146 17.434 0.084 1.00 30.88 313 LYS A C 1
ATOM 2478 O O . LYS A 1 313 ? -6.428 16.832 1.112 1.00 30.88 313 LYS A O 1
ATOM 2483 N N . ASP A 1 314 ? -5.148 18.306 -0.014 1.00 26.67 314 ASP A N 1
ATOM 2484 C CA . ASP A 1 314 ? -4.575 18.951 1.161 1.00 26.67 314 ASP A CA 1
ATOM 2485 C C . ASP A 1 314 ? -5.736 19.657 1.884 1.00 26.67 314 ASP A C 1
ATOM 2487 O O . ASP A 1 314 ? -6.362 20.570 1.332 1.00 26.67 314 ASP A O 1
ATOM 2491 N N . ILE A 1 315 ? -6.081 19.164 3.073 1.00 27.78 315 ILE A N 1
ATOM 2492 C CA . ILE A 1 315 ? -6.966 19.826 4.037 1.00 27.78 315 ILE A CA 1
ATOM 2493 C C . ILE A 1 315 ? -6.157 20.033 5.308 1.00 27.78 315 ILE A C 1
ATOM 2495 O O . ILE A 1 315 ? -5.571 19.038 5.789 1.00 27.78 315 ILE A O 1
#

Foldseek 3Di:
DFDDDDFPAPAAEDEFKDAQQDFDFPCPDPQRKGKGKDKDAPDPPVPFDAPLVRQGFDPDPNDTDRRHFDDDDPDDDDDASIEAEAQHKMWIKMKIKGLADFPDDKDWDDDDWPQKDKDPPPFFFDWDWDAHPNTIMIMTMTTIIIGRHAFDKTKDDWTWMWTWGADPVRDDIDIDIDIYDIGIYGYDHPDPVDDSPAQEHEAQDKDKGKDWDWPDPDDDQQTKIKIKIKIKGWSGFQVPHDDFDDDDDDPQWDKDKDDKDKDWDADPNITMIMIMTMIMIGGHDPDQPPVRVVVVCPVVRGSSHHYHRYDPPPD